Protein AF-A0A7Y3HZA1-F1 (afdb_monomer_lite)

pLDDT: mean 83.65, std 16.38, range [49.59, 98.56]

Radius of gyration: 32.65 Å; chains: 1; bounding box: 54×45×104 Å

Structure (mmCIF, N/CA/C/O backbone):
data_AF-A0A7Y3HZA1-F1
#
_entry.id   AF-A0A7Y3HZA1-F1
#
loop_
_atom_site.group_PDB
_atom_site.id
_atom_site.type_symbol
_atom_site.label_atom_id
_atom_site.label_alt_id
_atom_site.label_comp_id
_atom_site.label_asym_id
_atom_site.label_entity_id
_atom_site.label_seq_id
_atom_site.pdbx_PDB_ins_code
_atom_site.Cartn_x
_atom_site.Cartn_y
_atom_site.Cartn_z
_atom_site.occupancy
_atom_site.B_iso_or_equiv
_atom_site.auth_seq_id
_atom_site.auth_comp_id
_atom_site.auth_asym_id
_atom_site.auth_atom_id
_atom_site.pdbx_PDB_model_num
ATOM 1 N N . MET A 1 1 ? 29.774 -19.769 7.574 1.00 50.84 1 MET A N 1
ATOM 2 C CA . MET A 1 1 ? 29.436 -20.151 8.965 1.00 50.84 1 MET A CA 1
ATOM 3 C C . MET A 1 1 ? 30.464 -19.521 9.895 1.00 50.84 1 MET A C 1
ATOM 5 O O . MET A 1 1 ? 31.623 -19.570 9.529 1.00 50.84 1 MET A O 1
ATOM 9 N N . SER A 1 2 ? 30.033 -18.978 11.046 1.00 52.09 2 SER A N 1
ATOM 10 C CA . SER A 1 2 ? 30.838 -18.482 12.193 1.00 52.09 2 SER A CA 1
ATOM 11 C C . SER A 1 2 ? 31.036 -16.961 12.374 1.00 52.09 2 SER A C 1
ATOM 13 O O . SER A 1 2 ? 32.161 -16.478 12.417 1.00 52.09 2 SER A O 1
ATOM 15 N N . THR A 1 3 ? 29.961 -16.208 12.625 1.00 51.97 3 THR A N 1
ATOM 16 C CA . THR A 1 3 ? 30.047 -14.864 13.248 1.00 51.97 3 THR A CA 1
ATOM 17 C C . THR A 1 3 ? 28.820 -14.564 14.120 1.00 51.97 3 THR A C 1
ATOM 19 O O . THR A 1 3 ? 28.126 -13.574 13.939 1.00 51.97 3 THR A O 1
ATOM 22 N N . VAL A 1 4 ? 28.534 -15.424 15.105 1.00 55.59 4 VAL A N 1
ATOM 23 C CA . VAL A 1 4 ? 27.504 -15.171 16.137 1.00 55.59 4 VAL A CA 1
ATOM 24 C C . VAL A 1 4 ? 28.063 -15.587 17.499 1.00 55.59 4 VAL A C 1
ATOM 26 O O . VAL A 1 4 ? 27.754 -16.660 18.005 1.00 55.59 4 VAL A O 1
ATOM 29 N N . ARG A 1 5 ? 28.989 -14.801 18.072 1.00 54.41 5 ARG A N 1
ATOM 30 C CA . ARG A 1 5 ? 29.495 -15.072 19.438 1.00 54.41 5 ARG A CA 1
ATOM 31 C C . ARG A 1 5 ? 30.177 -13.890 20.145 1.00 54.41 5 ARG A C 1
ATOM 33 O O . ARG A 1 5 ? 31.201 -14.083 20.790 1.00 54.41 5 ARG A O 1
ATOM 40 N N . ARG A 1 6 ? 29.666 -12.655 20.022 1.00 52.88 6 ARG A N 1
ATOM 41 C CA . ARG A 1 6 ? 30.296 -11.479 20.676 1.00 52.88 6 ARG A CA 1
ATOM 42 C C . ARG A 1 6 ? 29.361 -10.428 21.298 1.00 52.88 6 ARG A C 1
ATOM 44 O O . ARG A 1 6 ? 29.816 -9.324 21.562 1.00 52.88 6 ARG A O 1
ATOM 51 N N . GLN A 1 7 ? 28.094 -10.741 21.585 1.00 49.59 7 GLN A N 1
ATOM 52 C CA . GLN A 1 7 ? 27.184 -9.764 22.221 1.00 49.59 7 GLN A CA 1
ATOM 53 C C . GLN A 1 7 ? 26.742 -10.088 23.659 1.00 49.59 7 GLN A C 1
ATOM 55 O O . GLN A 1 7 ? 26.159 -9.225 24.304 1.00 49.59 7 GLN A O 1
ATOM 60 N N . SER A 1 8 ? 27.065 -11.258 24.223 1.00 53.75 8 SER A N 1
ATOM 61 C CA . SER A 1 8 ? 26.518 -11.644 25.539 1.00 53.75 8 SER A CA 1
ATOM 62 C C . SER A 1 8 ? 27.289 -11.110 26.760 1.00 53.75 8 SER A C 1
ATOM 64 O O . SER A 1 8 ? 26.797 -11.230 27.877 1.00 53.75 8 SER A O 1
ATOM 66 N N . THR A 1 9 ? 28.471 -10.512 26.591 1.00 53.69 9 THR A N 1
ATOM 67 C CA . THR A 1 9 ? 29.317 -10.078 27.722 1.00 53.69 9 THR A CA 1
ATOM 68 C C . THR A 1 9 ? 29.150 -8.616 28.134 1.00 53.69 9 THR A C 1
ATOM 70 O O . THR A 1 9 ? 29.677 -8.237 29.169 1.00 53.69 9 THR A O 1
ATOM 73 N N . ARG A 1 10 ? 28.394 -7.789 27.397 1.00 53.00 10 ARG A N 1
ATOM 74 C CA . ARG A 1 10 ? 28.191 -6.367 27.757 1.00 53.00 10 ARG A CA 1
ATOM 75 C C . ARG A 1 10 ? 26.957 -6.078 28.616 1.00 53.00 10 ARG A C 1
ATOM 77 O O . ARG A 1 10 ? 26.795 -4.948 29.057 1.00 53.00 10 ARG A O 1
ATOM 84 N N . LEU A 1 11 ? 26.099 -7.068 28.866 1.00 52.72 11 LEU A N 1
ATOM 85 C CA . LEU A 1 11 ? 24.903 -6.883 29.699 1.00 52.72 11 LEU A CA 1
ATOM 86 C C . LEU A 1 11 ? 25.141 -7.162 31.191 1.00 52.72 11 LEU A C 1
ATOM 88 O O . LEU A 1 11 ? 24.337 -6.728 32.004 1.00 52.72 11 LEU A O 1
ATOM 92 N N . ARG A 1 12 ? 26.253 -7.809 31.569 1.00 52.12 12 ARG A N 1
ATOM 93 C CA . ARG A 1 12 ? 26.520 -8.166 32.975 1.00 52.12 12 ARG A CA 1
ATOM 94 C C . ARG A 1 12 ? 27.137 -7.048 33.818 1.00 52.12 12 ARG A C 1
ATOM 96 O O . ARG A 1 12 ? 26.941 -7.035 35.024 1.00 52.12 12 ARG A O 1
ATOM 103 N N . ASP A 1 13 ? 27.797 -6.072 33.198 1.00 53.28 13 ASP A N 1
ATOM 104 C CA . ASP A 1 13 ? 28.444 -4.975 33.938 1.00 53.28 13 ASP A CA 1
ATOM 105 C C . ASP A 1 13 ? 27.498 -3.806 34.260 1.00 53.28 13 ASP A C 1
ATOM 107 O O . ASP A 1 13 ? 27.876 -2.873 34.968 1.00 53.28 13 ASP A O 1
ATOM 111 N N . ARG A 1 14 ? 26.247 -3.841 33.777 1.00 50.66 14 ARG A N 1
ATOM 112 C CA . ARG A 1 14 ? 25.263 -2.773 34.026 1.00 50.66 14 ARG A CA 1
ATOM 113 C C . ARG A 1 14 ? 24.409 -2.991 35.277 1.00 50.66 14 ARG A C 1
ATOM 115 O O . ARG A 1 14 ? 23.821 -2.032 35.767 1.00 50.66 14 ARG A O 1
ATOM 122 N N . GLU A 1 15 ? 24.382 -4.204 35.827 1.00 51.97 15 GLU A N 1
ATOM 123 C CA . GLU A 1 15 ? 23.612 -4.513 37.042 1.00 51.97 15 GLU A CA 1
ATOM 124 C C . GLU A 1 15 ? 24.322 -4.063 38.330 1.00 51.97 15 GLU A C 1
ATOM 126 O O . GLU A 1 15 ? 23.671 -3.826 39.344 1.00 51.97 15 GLU A O 1
ATOM 131 N N . HIS A 1 16 ? 25.638 -3.825 38.294 1.00 53.66 16 HIS A N 1
ATOM 132 C CA . HIS A 1 16 ? 26.398 -3.428 39.484 1.00 53.66 16 HIS A CA 1
ATOM 133 C C . HIS A 1 16 ? 26.365 -1.923 39.822 1.00 53.66 16 HIS A C 1
ATOM 135 O O . HIS A 1 16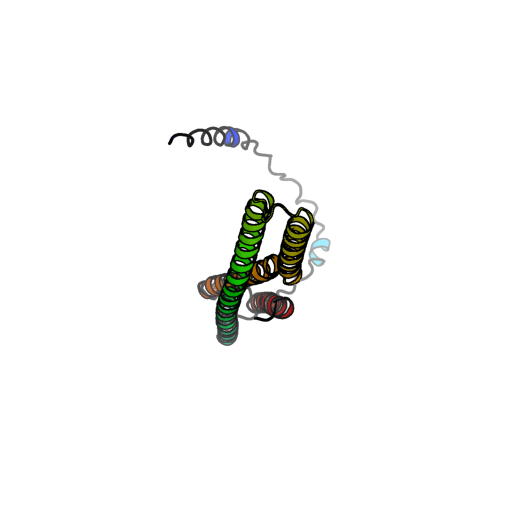 ? 26.937 -1.527 40.836 1.00 53.66 16 HIS A O 1
ATOM 141 N N . GLN A 1 17 ? 25.689 -1.077 39.031 1.00 53.38 17 GLN A N 1
ATOM 142 C CA . GLN A 1 17 ? 25.595 0.373 39.293 1.00 53.38 17 GLN A CA 1
ATOM 143 C C . GLN A 1 17 ? 24.226 0.871 39.792 1.00 53.38 17 GLN A C 1
ATOM 145 O O . GLN A 1 17 ? 24.103 2.048 40.119 1.00 53.38 17 GLN A O 1
ATOM 150 N N . LEU A 1 18 ? 23.211 0.012 39.923 1.00 54.31 18 LEU A N 1
ATOM 151 C CA . LEU A 1 18 ? 21.865 0.426 40.368 1.00 54.31 18 LEU A CA 1
ATOM 152 C C . LEU A 1 18 ? 21.615 0.261 41.880 1.00 54.31 18 LEU A C 1
ATOM 154 O O . LEU A 1 18 ? 20.512 0.494 42.357 1.00 54.31 18 LEU A O 1
ATOM 158 N N . GLY A 1 19 ? 22.650 -0.070 42.657 1.00 51.94 19 GLY A N 1
ATOM 159 C CA . GLY A 1 19 ? 22.575 -0.251 44.112 1.00 51.94 19 GLY A CA 1
ATOM 160 C C . GLY A 1 19 ? 22.736 1.017 44.962 1.00 51.94 19 GLY A C 1
ATOM 161 O O . GLY A 1 19 ? 23.057 0.900 46.142 1.00 51.94 19 GLY A O 1
ATOM 162 N N . ARG A 1 20 ? 22.559 2.231 44.418 1.00 57.81 20 ARG A N 1
ATOM 163 C CA . ARG A 1 20 ? 22.421 3.437 45.258 1.00 57.81 20 ARG A CA 1
ATOM 164 C C . ARG A 1 20 ? 20.957 3.601 45.643 1.00 57.81 20 ARG A C 1
ATOM 166 O O . ARG A 1 20 ? 20.190 4.256 44.946 1.00 57.81 20 ARG A O 1
ATOM 173 N N . VAL A 1 21 ? 20.601 3.000 46.774 1.00 60.38 21 VAL A N 1
ATOM 174 C CA . VAL A 1 21 ? 19.382 3.318 47.520 1.00 60.38 21 VAL A CA 1
ATOM 175 C C . VAL A 1 21 ? 19.460 4.799 47.890 1.00 60.38 21 VAL A C 1
ATOM 177 O O . VAL A 1 21 ? 20.210 5.186 48.785 1.00 60.38 21 VAL A O 1
ATOM 180 N N . LEU A 1 22 ? 18.748 5.644 47.143 1.00 64.06 22 LEU A N 1
ATOM 181 C CA . LEU A 1 22 ? 18.487 7.010 47.577 1.00 64.06 22 LEU A CA 1
ATOM 182 C C . LEU A 1 22 ? 17.650 6.918 48.862 1.00 64.06 22 LEU A C 1
ATOM 184 O O . LEU A 1 22 ? 16.669 6.170 48.876 1.00 64.06 22 LEU A O 1
ATOM 188 N N . PRO A 1 23 ? 18.023 7.621 49.944 1.00 62.59 23 PRO A N 1
ATOM 189 C CA . PRO A 1 23 ? 17.184 7.681 51.130 1.00 62.59 23 PRO A CA 1
ATOM 190 C C . PRO A 1 23 ? 15.821 8.243 50.725 1.00 62.59 23 PRO A C 1
ATOM 192 O O . PRO A 1 23 ? 15.741 9.260 50.033 1.00 62.59 23 PRO A O 1
ATOM 195 N N . ALA A 1 24 ? 14.755 7.548 51.125 1.00 62.31 24 ALA A N 1
ATOM 196 C CA . ALA A 1 24 ? 13.398 8.020 50.911 1.00 62.31 24 ALA A CA 1
ATOM 197 C C . ALA A 1 24 ? 13.267 9.428 51.524 1.00 62.31 24 ALA A C 1
ATOM 199 O O . ALA A 1 24 ? 13.626 9.600 52.694 1.00 62.31 24 ALA A O 1
ATOM 200 N N . PRO A 1 25 ? 12.788 10.439 50.777 1.00 55.56 25 PRO A N 1
ATOM 201 C CA . PRO A 1 25 ? 12.524 11.758 51.334 1.00 55.56 25 PRO A CA 1
ATOM 202 C C . PRO A 1 25 ? 11.339 11.646 52.304 1.00 55.56 25 PRO A C 1
ATOM 204 O O . PRO A 1 25 ? 10.183 11.763 51.916 1.00 55.56 25 PRO A O 1
ATOM 207 N N . GLN A 1 26 ? 11.624 11.374 53.577 1.00 56.53 26 GLN A N 1
ATOM 208 C CA . GLN A 1 26 ? 10.623 11.204 54.637 1.00 56.53 26 GLN A CA 1
ATOM 209 C C . GLN A 1 26 ? 10.085 12.533 55.202 1.00 56.53 26 GLN A C 1
ATOM 211 O O . GLN A 1 26 ? 9.491 12.532 56.272 1.00 56.53 26 GLN A O 1
ATOM 216 N N . SER A 1 27 ? 10.261 13.674 54.528 1.00 57.94 27 SER A N 1
ATOM 217 C CA . SER A 1 27 ? 9.982 14.982 55.149 1.00 57.94 27 SER A CA 1
ATOM 218 C C . SER A 1 27 ? 9.220 15.993 54.284 1.00 57.94 27 SER A C 1
ATOM 220 O O . SER A 1 27 ? 9.357 17.189 54.509 1.00 57.94 27 SER A O 1
ATOM 222 N N . VAL A 1 28 ? 8.432 15.563 53.290 1.00 53.66 28 VAL A N 1
ATOM 223 C CA . VAL A 1 28 ? 7.688 16.500 52.405 1.00 53.66 28 VAL A CA 1
ATOM 224 C C . VAL A 1 28 ? 6.162 16.431 52.590 1.00 53.66 28 VAL A C 1
ATOM 226 O O . VAL A 1 28 ? 5.419 17.024 51.823 1.00 53.66 28 VAL A O 1
ATOM 229 N N . ILE A 1 29 ? 5.657 15.745 53.621 1.00 54.78 29 ILE A N 1
ATOM 230 C CA . ILE A 1 29 ? 4.198 15.632 53.848 1.00 54.78 29 ILE A CA 1
ATOM 231 C C . ILE A 1 29 ? 3.672 16.650 54.885 1.00 54.78 29 ILE A C 1
ATOM 233 O O . ILE A 1 29 ? 2.472 16.866 54.978 1.00 54.78 29 ILE A O 1
ATOM 237 N N . GLU A 1 30 ? 4.530 17.356 55.625 1.00 56.09 30 GLU A N 1
ATOM 238 C CA . GLU A 1 30 ? 4.084 18.114 56.812 1.00 56.09 30 GLU A CA 1
ATOM 239 C C . GLU A 1 30 ? 3.554 19.542 56.543 1.00 56.09 30 GLU A C 1
ATOM 241 O O . GLU A 1 30 ? 3.187 20.252 57.476 1.00 56.09 30 GLU A O 1
ATOM 246 N N . HIS A 1 31 ? 3.456 19.973 55.280 1.00 57.84 31 HIS A N 1
ATOM 247 C CA . HIS A 1 31 ? 2.930 21.297 54.893 1.00 57.84 31 HIS A CA 1
ATOM 248 C C . HIS A 1 31 ? 1.932 21.221 53.726 1.00 57.84 31 HIS A C 1
ATOM 250 O O . HIS A 1 31 ? 2.036 21.956 52.747 1.00 57.84 31 HIS A O 1
ATOM 256 N N . LEU A 1 32 ? 0.955 20.318 53.817 1.00 58.59 32 LEU A N 1
ATOM 257 C CA . LEU A 1 32 ? -0.257 20.418 53.004 1.00 58.59 32 LEU A CA 1
ATOM 258 C C . LEU A 1 32 ? -1.281 21.247 53.780 1.00 58.59 32 LEU A C 1
ATOM 260 O O . LEU A 1 32 ? -1.788 20.817 54.814 1.00 58.59 32 LEU A O 1
ATOM 264 N N . ASP A 1 33 ? -1.510 22.462 53.289 1.00 67.44 33 ASP A N 1
ATOM 265 C CA . ASP A 1 33 ? -2.518 23.396 53.784 1.00 67.44 33 ASP A CA 1
ATOM 266 C C . ASP A 1 33 ? -3.897 22.700 53.755 1.00 67.44 33 ASP A C 1
ATOM 268 O O . ASP A 1 33 ? -4.288 22.203 52.694 1.00 67.44 33 ASP A O 1
ATOM 272 N N . PRO A 1 34 ? -4.630 22.586 54.878 1.00 63.25 34 PRO A N 1
ATOM 273 C CA . PRO A 1 34 ? -5.922 21.895 54.909 1.00 63.25 34 PRO A CA 1
ATOM 274 C C . PRO A 1 34 ? -6.960 22.517 53.960 1.00 63.25 34 PRO A C 1
ATOM 276 O O . PRO A 1 34 ? -7.831 21.798 53.474 1.00 63.25 34 PRO A O 1
ATOM 279 N N . ASP A 1 35 ? -6.811 23.800 53.612 1.00 62.81 35 ASP A N 1
ATOM 280 C CA . ASP A 1 35 ? -7.656 24.495 52.630 1.00 62.81 35 ASP A CA 1
ATOM 281 C C . ASP A 1 35 ? -7.294 24.157 51.165 1.00 62.81 35 ASP A C 1
ATOM 283 O O . ASP A 1 35 ? -8.089 24.385 50.253 1.00 62.81 35 ASP A O 1
ATOM 287 N N . ALA A 1 36 ? -6.126 23.553 50.905 1.00 58.78 36 ALA A N 1
ATOM 288 C CA . ALA A 1 36 ? -5.741 23.081 49.569 1.00 58.78 36 ALA A CA 1
ATOM 289 C C . ALA A 1 36 ? -6.391 21.735 49.195 1.00 58.78 36 ALA A C 1
ATOM 291 O O . ALA A 1 36 ? -6.378 21.350 48.026 1.00 58.78 36 ALA A O 1
ATOM 292 N N . LEU A 1 37 ? -6.987 21.015 50.156 1.00 55.34 37 LEU A N 1
ATOM 293 C CA . LEU A 1 37 ? -7.773 19.811 49.862 1.00 55.34 37 LEU A CA 1
ATOM 294 C C . LEU A 1 37 ? -9.156 20.137 49.283 1.00 55.34 37 LEU A C 1
ATOM 296 O O . LEU A 1 37 ? -9.705 19.319 48.549 1.00 55.34 37 LEU A O 1
ATOM 300 N N . ASP A 1 38 ? -9.699 21.323 49.562 1.00 55.41 38 ASP A N 1
ATOM 301 C CA . ASP A 1 38 ? -11.029 21.741 49.087 1.00 55.41 38 ASP A CA 1
ATOM 302 C C . ASP A 1 38 ? -11.005 22.234 47.622 1.00 55.41 38 ASP A C 1
ATOM 304 O O . ASP A 1 38 ? -12.038 22.453 46.995 1.00 55.41 38 ASP A O 1
ATOM 308 N N . THR A 1 39 ? -9.803 22.349 47.039 1.00 58.31 39 THR A N 1
ATOM 309 C CA . THR A 1 39 ? -9.568 22.565 45.599 1.00 58.31 39 THR A CA 1
ATOM 310 C C . THR A 1 39 ? -9.181 21.287 44.856 1.00 58.31 39 THR A C 1
ATOM 312 O O . THR A 1 39 ? -8.773 21.354 43.695 1.00 58.31 39 THR A O 1
ATOM 315 N N . LEU A 1 40 ? -9.351 20.107 45.471 1.00 58.56 40 LEU A N 1
ATOM 316 C CA . LEU A 1 40 ? -9.405 18.852 44.725 1.00 58.56 40 LEU A CA 1
ATOM 317 C C . LEU A 1 40 ? -10.641 18.898 43.824 1.00 58.56 40 LEU A C 1
ATOM 319 O O . LEU A 1 40 ? -11.739 18.503 44.217 1.00 58.56 40 LEU A O 1
ATOM 323 N N . GLU A 1 41 ? -10.441 19.424 42.613 1.00 60.22 41 GLU A N 1
ATOM 324 C CA . GLU A 1 41 ? -11.342 19.291 41.478 1.00 60.22 41 GLU A CA 1
ATOM 325 C C . GLU A 1 41 ? -11.892 17.870 41.508 1.00 60.22 41 GLU A C 1
ATOM 327 O O . GLU A 1 41 ? -11.155 16.888 41.381 1.00 60.22 41 GLU A O 1
ATOM 332 N N . THR A 1 42 ? -13.193 17.759 41.759 1.00 60.03 42 THR A N 1
ATOM 333 C CA . THR A 1 42 ? -13.901 16.493 41.672 1.00 60.03 42 THR A CA 1
ATOM 334 C C . THR A 1 42 ? -13.797 16.056 40.221 1.00 60.03 42 THR A C 1
ATOM 336 O O . THR A 1 42 ? -14.567 16.492 39.368 1.00 60.03 42 THR A O 1
ATOM 339 N N . VAL A 1 43 ? -12.783 15.241 39.920 1.00 61.84 43 VAL A N 1
ATOM 340 C CA . VAL A 1 43 ? -12.608 14.627 38.608 1.00 61.84 43 VAL A CA 1
ATOM 341 C C . VAL A 1 43 ? -13.878 13.833 38.369 1.00 61.84 43 VAL A C 1
ATOM 343 O O . VAL A 1 43 ? -14.101 12.795 38.994 1.00 61.84 43 VAL A O 1
ATOM 346 N N . GLN A 1 44 ? -14.760 14.371 37.528 1.00 58.12 44 GLN A N 1
ATOM 347 C CA . GLN A 1 44 ? -15.977 13.684 37.145 1.00 58.12 44 GLN A CA 1
ATOM 348 C C . GLN A 1 44 ? -15.555 12.396 36.450 1.00 58.12 44 GLN A C 1
ATOM 350 O O . GLN A 1 44 ? -15.082 12.406 35.315 1.00 58.12 44 GLN A O 1
ATOM 355 N N . VAL A 1 45 ? -15.691 11.280 37.163 1.00 61.22 45 VAL A N 1
ATOM 356 C CA . VAL A 1 45 ? -15.515 9.950 36.594 1.00 61.22 45 VAL A CA 1
ATOM 357 C C . VAL A 1 45 ? -16.691 9.748 35.647 1.00 61.22 45 VAL A C 1
ATOM 359 O O . VAL A 1 45 ? -17.785 9.372 36.066 1.00 61.22 45 VAL A O 1
ATOM 362 N N . SER A 1 46 ? -16.489 10.086 34.373 1.00 65.06 46 SER A N 1
ATOM 363 C CA . SER A 1 46 ? -17.436 9.761 33.312 1.00 65.06 46 SER A CA 1
ATOM 364 C C . SER A 1 46 ? -17.643 8.251 33.340 1.00 65.06 46 SER A C 1
ATOM 366 O O . SER A 1 46 ? -16.688 7.502 33.144 1.00 65.06 46 SER A O 1
ATOM 368 N N . GLN A 1 47 ? -18.864 7.794 33.623 1.00 72.00 47 GLN A N 1
ATOM 369 C CA . GLN A 1 47 ? -19.192 6.378 33.497 1.00 72.00 47 GLN A CA 1
ATOM 370 C C . GLN A 1 47 ? -19.075 6.001 32.020 1.00 72.00 47 GLN A C 1
ATOM 372 O O . GLN A 1 47 ? -19.896 6.405 31.200 1.00 72.00 47 GLN A O 1
ATOM 377 N N . GLU A 1 48 ? -18.013 5.283 31.677 1.00 77.38 48 GLU A N 1
ATOM 378 C CA . GLU A 1 48 ? -17.792 4.785 30.325 1.00 77.38 48 GLU A CA 1
ATOM 379 C C . GLU A 1 48 ? -18.822 3.697 30.000 1.00 77.38 48 GLU A C 1
ATOM 381 O O . GLU A 1 48 ? -19.159 2.866 30.850 1.00 77.38 48 GLU A O 1
ATOM 386 N N . ALA A 1 49 ? -19.347 3.699 28.772 1.00 83.12 49 ALA A N 1
ATOM 387 C CA . ALA A 1 49 ? -20.330 2.706 28.367 1.00 83.12 49 ALA A CA 1
ATOM 388 C C . ALA A 1 49 ? -19.704 1.294 28.346 1.00 83.12 49 ALA A C 1
ATOM 390 O O . ALA A 1 49 ? -18.614 1.117 27.786 1.00 83.12 49 ALA A O 1
ATOM 391 N N . PRO A 1 50 ? -20.387 0.272 28.900 1.00 89.25 50 PRO A N 1
ATOM 392 C CA . PRO A 1 50 ? -19.914 -1.103 28.818 1.00 89.25 50 PRO A CA 1
ATOM 393 C C . PRO A 1 50 ? -19.932 -1.606 27.368 1.00 89.25 50 PRO A C 1
ATOM 395 O O . PRO A 1 50 ? -20.696 -1.119 26.526 1.00 89.25 50 PRO A O 1
ATOM 398 N N . TRP A 1 51 ? -19.098 -2.607 27.080 1.00 93.94 51 TRP A N 1
ATOM 399 C CA . TRP A 1 51 ? -19.091 -3.294 25.788 1.00 93.94 51 TRP A CA 1
ATOM 400 C C . TRP A 1 51 ? -20.449 -3.946 25.511 1.00 93.94 51 TRP A C 1
ATOM 402 O O . TRP A 1 51 ? -20.986 -4.671 26.346 1.00 93.94 51 TRP A O 1
ATOM 412 N N . ASP A 1 52 ? -21.004 -3.678 24.329 1.00 94.44 52 ASP A N 1
ATOM 413 C CA . ASP A 1 52 ? -22.250 -4.269 23.850 1.00 94.44 52 ASP A CA 1
ATOM 414 C C . ASP A 1 52 ? -22.032 -5.007 22.525 1.00 94.44 52 ASP A C 1
ATOM 416 O O . ASP A 1 52 ? -21.057 -4.784 21.804 1.00 94.44 52 ASP A O 1
ATOM 420 N N . GLN A 1 53 ? -22.995 -5.859 22.177 1.00 95.56 53 GLN A N 1
ATOM 421 C CA . GLN A 1 53 ? -22.961 -6.633 20.938 1.00 95.56 53 GLN A CA 1
ATOM 422 C C . GLN A 1 53 ? -22.924 -5.735 19.688 1.00 95.56 53 GLN A C 1
ATOM 424 O O . GLN A 1 53 ? -22.262 -6.056 18.708 1.00 95.56 53 GLN A O 1
ATOM 429 N N . LYS A 1 54 ? -23.582 -4.569 19.726 1.00 95.56 54 LYS A N 1
ATOM 430 C CA . LYS A 1 54 ? -23.605 -3.625 18.596 1.00 95.56 54 LYS A CA 1
ATOM 431 C C . LYS A 1 54 ? -22.224 -3.045 18.285 1.00 95.56 54 LYS A C 1
ATOM 433 O O . LYS A 1 54 ? -21.892 -2.849 17.118 1.00 95.56 54 LYS A O 1
ATOM 438 N N . GLY A 1 55 ? -21.428 -2.742 19.312 1.00 94.69 55 GLY A N 1
ATOM 439 C CA . GLY A 1 55 ? -20.054 -2.277 19.149 1.00 94.69 55 GLY A CA 1
ATOM 440 C C . GLY A 1 55 ? -19.164 -3.347 18.523 1.00 94.69 55 GLY A C 1
ATOM 441 O O . GLY A 1 55 ? -18.377 -3.042 17.630 1.00 94.69 55 GLY A O 1
ATOM 442 N N . GLU A 1 56 ? -19.336 -4.602 18.934 1.00 96.38 56 GLU A N 1
ATOM 443 C CA . GLU A 1 56 ? -18.617 -5.735 18.343 1.00 96.38 56 GLU A CA 1
ATOM 444 C C . GLU A 1 56 ? -19.022 -5.982 16.885 1.00 96.38 56 GLU A C 1
ATOM 446 O O . GLU A 1 56 ? -18.155 -6.156 16.032 1.00 96.38 56 GLU A O 1
ATOM 451 N N . GLU A 1 57 ? -20.318 -5.924 16.567 1.00 97.88 57 GLU A N 1
ATOM 452 C CA . GLU A 1 57 ? -20.822 -6.044 15.193 1.00 97.88 57 GLU A CA 1
ATOM 453 C C . GLU A 1 57 ? -20.231 -4.968 14.270 1.00 97.88 57 GLU A C 1
ATOM 455 O O . GLU A 1 57 ? -19.855 -5.259 13.132 1.00 97.88 57 GLU A O 1
ATOM 460 N N . LEU A 1 58 ? -20.089 -3.734 14.762 1.00 97.25 58 LEU A N 1
ATOM 461 C CA . LEU A 1 58 ? -19.463 -2.650 14.006 1.00 97.25 58 LEU A CA 1
ATOM 462 C C . LEU A 1 58 ? -17.969 -2.909 13.756 1.00 97.25 58 LEU A C 1
ATOM 464 O O . LEU A 1 58 ? -17.489 -2.689 12.644 1.00 97.25 58 LEU A O 1
ATOM 468 N N . LEU A 1 59 ? -17.240 -3.403 14.761 1.00 97.56 59 LEU A N 1
ATOM 469 C CA . LEU A 1 59 ? -15.834 -3.786 14.603 1.00 97.56 59 LEU A CA 1
ATOM 470 C C . LEU A 1 59 ? -15.671 -4.935 13.605 1.00 97.56 59 LEU A C 1
ATOM 472 O O . LEU A 1 59 ? -14.764 -4.893 12.779 1.00 97.56 59 LEU A O 1
ATOM 476 N N . LEU A 1 60 ? -16.559 -5.930 13.638 1.00 98.31 60 LEU A N 1
ATOM 477 C CA . LEU A 1 60 ? -16.565 -7.035 12.677 1.00 98.31 60 LEU A CA 1
ATOM 478 C C . LEU A 1 60 ? -16.842 -6.554 11.246 1.00 98.31 60 LEU A C 1
ATOM 480 O O . LEU A 1 60 ? -16.219 -7.045 10.306 1.00 98.31 60 LEU A O 1
ATOM 484 N N . LEU A 1 61 ? -17.725 -5.567 11.069 1.00 98.31 61 LEU A N 1
ATOM 485 C CA . LEU A 1 61 ? -17.964 -4.939 9.769 1.00 98.31 61 LEU A CA 1
ATOM 486 C C . LEU A 1 61 ? -16.699 -4.242 9.242 1.00 98.31 61 LEU A C 1
ATOM 488 O O . LEU A 1 61 ? -16.316 -4.434 8.088 1.00 98.31 61 LEU A O 1
ATOM 492 N N . TRP A 1 62 ? -16.035 -3.440 10.080 1.00 98.25 62 TRP A N 1
ATOM 493 C CA . TRP A 1 62 ? -14.782 -2.782 9.698 1.00 98.25 62 TRP A CA 1
ATOM 494 C C . TRP A 1 62 ? -13.657 -3.778 9.450 1.00 98.25 62 TRP A C 1
ATOM 496 O O . TRP A 1 62 ? -12.837 -3.549 8.564 1.00 98.25 62 TRP A O 1
ATOM 506 N N . LEU A 1 63 ? -13.636 -4.884 10.192 1.00 98.38 63 LEU A N 1
ATOM 507 C CA . LEU A 1 63 ? -12.690 -5.968 9.993 1.00 98.38 63 LEU A CA 1
ATOM 508 C C . LEU A 1 63 ? -12.838 -6.592 8.601 1.00 98.38 63 LEU A C 1
ATOM 510 O O . LEU A 1 63 ? -11.844 -6.703 7.882 1.00 98.38 63 LEU A O 1
ATOM 514 N N . ASP A 1 64 ? -14.058 -6.966 8.210 1.00 98.56 64 ASP A N 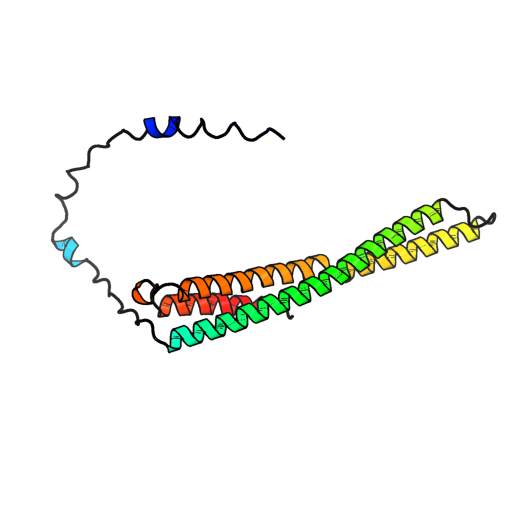1
ATOM 515 C CA . ASP A 1 64 ? -14.320 -7.553 6.891 1.00 98.56 64 ASP A CA 1
ATOM 516 C C . ASP A 1 64 ? -13.948 -6.580 5.760 1.00 98.56 64 ASP A C 1
ATOM 518 O O . ASP A 1 64 ? -13.234 -6.953 4.823 1.00 98.56 64 ASP A O 1
ATOM 522 N N . ASP A 1 65 ? -14.330 -5.301 5.878 1.00 98.19 65 ASP A N 1
ATOM 523 C CA . ASP A 1 65 ? -13.995 -4.302 4.856 1.00 98.19 65 ASP A CA 1
ATOM 524 C C . ASP A 1 65 ? -12.481 -4.029 4.798 1.00 98.19 65 ASP A C 1
ATOM 526 O O . ASP A 1 65 ? -11.911 -3.924 3.709 1.00 98.19 65 ASP A O 1
ATOM 530 N N . ALA A 1 66 ? -11.789 -3.995 5.941 1.00 98.19 66 ALA A N 1
ATOM 531 C CA . ALA A 1 66 ? -10.335 -3.848 5.992 1.00 98.19 66 ALA A CA 1
ATOM 532 C C . ALA A 1 66 ? -9.617 -5.033 5.326 1.00 98.19 66 ALA A C 1
ATOM 534 O O . ALA A 1 66 ? -8.707 -4.834 4.515 1.00 98.19 66 ALA A O 1
ATOM 535 N N . GLU A 1 67 ? -10.041 -6.269 5.597 1.00 98.44 67 GLU A N 1
ATOM 536 C CA . GLU A 1 67 ? -9.482 -7.453 4.941 1.00 98.44 67 GLU A CA 1
ATOM 537 C C . GLU A 1 67 ? -9.730 -7.450 3.433 1.00 98.44 67 GLU A C 1
ATOM 539 O O . GLU A 1 67 ? -8.834 -7.783 2.644 1.00 98.44 67 GLU A O 1
ATOM 544 N N . LYS A 1 68 ? -10.943 -7.079 3.017 1.00 98.38 68 LYS A N 1
ATOM 545 C CA . LYS A 1 68 ? -11.310 -6.977 1.608 1.00 98.38 68 LYS A CA 1
ATOM 546 C C . LYS A 1 68 ? -10.444 -5.943 0.897 1.00 98.38 68 LYS A C 1
ATOM 548 O O . LYS A 1 68 ? -9.807 -6.277 -0.104 1.00 98.38 68 LYS A O 1
ATOM 553 N N . ARG A 1 69 ? -10.339 -4.731 1.442 1.00 97.75 69 ARG A N 1
ATOM 554 C CA . ARG A 1 69 ? -9.506 -3.657 0.882 1.00 97.75 69 ARG A CA 1
ATOM 555 C C . ARG A 1 69 ? -8.039 -4.048 0.831 1.00 97.75 69 ARG A C 1
ATOM 557 O O . ARG A 1 69 ? -7.397 -3.840 -0.196 1.00 97.75 69 ARG A O 1
ATOM 564 N N . SER A 1 70 ? -7.510 -4.680 1.878 1.00 98.12 70 SER A N 1
ATOM 565 C CA . SER A 1 70 ? -6.133 -5.185 1.879 1.00 98.12 70 SER A CA 1
ATOM 566 C C . SER A 1 70 ? -5.875 -6.115 0.681 1.00 98.12 70 SER A C 1
ATOM 568 O O . SER A 1 70 ? -4.937 -5.897 -0.091 1.00 98.12 70 SER A O 1
ATOM 570 N N . LYS A 1 71 ? -6.770 -7.082 0.432 1.00 98.25 71 LYS A N 1
ATOM 571 C CA . LYS A 1 71 ? -6.681 -8.003 -0.718 1.00 98.25 71 LYS A CA 1
ATOM 572 C C . LYS A 1 71 ? -6.800 -7.283 -2.063 1.00 98.25 71 LYS A C 1
ATOM 574 O O . LYS A 1 71 ? -6.073 -7.615 -3.004 1.00 98.25 71 LYS A O 1
ATOM 579 N N . GLU A 1 72 ? -7.702 -6.313 -2.179 1.00 98.06 72 GLU A N 1
ATOM 580 C CA . GLU A 1 72 ? -7.880 -5.521 -3.399 1.00 98.06 72 GLU A CA 1
ATOM 581 C C . GLU A 1 72 ? -6.611 -4.711 -3.719 1.00 98.06 72 GLU A C 1
ATOM 583 O O . GLU A 1 72 ? -6.096 -4.783 -4.843 1.00 98.06 72 GLU A O 1
ATOM 588 N N . HIS A 1 73 ? -6.044 -4.024 -2.722 1.00 98.00 73 HIS A N 1
ATOM 589 C CA . HIS A 1 73 ? -4.778 -3.300 -2.847 1.00 98.00 73 HIS A CA 1
ATOM 590 C C . HIS A 1 73 ? -3.624 -4.227 -3.221 1.00 98.00 73 HIS A C 1
ATOM 592 O O . HIS A 1 73 ? -2.860 -3.899 -4.131 1.00 98.00 73 HIS A O 1
ATOM 598 N N . SER A 1 74 ? -3.547 -5.410 -2.611 1.00 97.94 74 SER A N 1
ATOM 599 C CA . SER A 1 74 ? -2.560 -6.433 -2.961 1.00 97.94 74 SER A CA 1
ATOM 600 C C . SER A 1 74 ? -2.655 -6.809 -4.439 1.00 97.94 74 SER A C 1
ATOM 602 O O . SER A 1 74 ? -1.685 -6.713 -5.201 1.00 97.94 74 SER A O 1
ATOM 604 N N . LYS A 1 75 ? -3.865 -7.146 -4.906 1.00 98.06 75 LYS A N 1
ATOM 605 C CA . LYS A 1 75 ? -4.126 -7.518 -6.303 1.00 98.06 75 LYS A CA 1
ATOM 606 C C . LYS A 1 75 ? -3.720 -6.403 -7.267 1.00 98.06 75 LYS A C 1
ATOM 608 O O . LYS A 1 75 ? -3.041 -6.676 -8.263 1.00 98.06 75 LYS A O 1
ATOM 613 N N . LYS A 1 76 ? -4.100 -5.155 -6.985 1.00 97.19 76 LYS A N 1
ATOM 614 C CA . LYS A 1 76 ? -3.753 -3.996 -7.821 1.00 97.19 76 LYS A CA 1
ATOM 615 C C . LYS A 1 76 ? -2.249 -3.707 -7.796 1.00 97.19 76 LYS A C 1
ATOM 617 O O . LYS A 1 76 ? -1.651 -3.504 -8.857 1.00 97.19 76 LYS A O 1
ATOM 622 N N . GLY A 1 77 ? -1.615 -3.805 -6.628 1.00 96.94 77 GLY A N 1
ATOM 623 C CA . GLY A 1 77 ? -0.168 -3.706 -6.444 1.00 96.94 77 GLY A CA 1
ATOM 624 C C . GLY A 1 77 ? 0.591 -4.712 -7.311 1.00 96.94 77 GLY A C 1
ATOM 625 O O . GLY A 1 77 ? 1.489 -4.331 -8.065 1.00 96.94 77 GLY A O 1
ATOM 626 N N . TYR A 1 78 ? 0.181 -5.984 -7.321 1.00 97.56 78 TYR A N 1
ATOM 627 C CA . TYR A 1 78 ? 0.788 -7.004 -8.184 1.00 97.56 78 TYR A CA 1
ATOM 628 C C . TYR A 1 78 ? 0.581 -6.741 -9.680 1.00 97.56 78 TYR A C 1
ATOM 630 O O . TYR A 1 78 ? 1.515 -6.934 -10.467 1.00 97.56 78 TYR A O 1
ATOM 638 N N . GLN A 1 79 ? -0.599 -6.270 -10.095 1.00 96.75 79 GLN A N 1
ATOM 639 C CA . GLN A 1 79 ? -0.853 -5.906 -11.494 1.00 96.75 79 GLN A CA 1
ATOM 640 C C . GLN A 1 79 ? 0.078 -4.781 -11.963 1.00 96.75 79 GLN A C 1
ATOM 642 O O . GLN A 1 79 ? 0.703 -4.888 -13.022 1.00 96.75 79 GLN A O 1
ATOM 647 N N . LEU A 1 80 ? 0.215 -3.721 -11.165 1.00 95.69 80 LEU A N 1
ATOM 648 C CA . LEU A 1 80 ? 1.091 -2.592 -11.474 1.00 95.69 80 LEU A CA 1
ATOM 649 C C . LEU A 1 80 ? 2.569 -2.995 -11.424 1.00 95.69 80 LEU A C 1
ATOM 651 O O . LEU A 1 80 ? 3.327 -2.642 -12.327 1.00 95.69 80 LEU A O 1
ATOM 655 N N . LYS A 1 81 ? 2.972 -3.819 -10.450 1.00 95.94 81 LYS A N 1
ATOM 656 C CA . LYS A 1 81 ? 4.328 -4.384 -10.355 1.00 95.94 81 LYS A CA 1
ATOM 657 C C . LYS A 1 81 ? 4.689 -5.203 -11.593 1.00 95.94 81 LYS A C 1
ATOM 659 O O . LYS A 1 81 ? 5.815 -5.114 -12.082 1.00 95.94 81 LYS A O 1
ATOM 664 N N . ARG A 1 82 ? 3.745 -5.983 -12.134 1.00 96.06 82 ARG A N 1
ATOM 665 C CA . ARG A 1 82 ? 3.944 -6.742 -13.379 1.00 96.06 82 ARG A CA 1
ATOM 666 C C . ARG A 1 82 ? 4.164 -5.812 -14.573 1.00 96.06 82 ARG A C 1
ATOM 668 O O . ARG A 1 82 ? 5.097 -6.043 -15.336 1.00 96.06 82 ARG A O 1
ATOM 675 N N . ARG A 1 83 ? 3.358 -4.753 -14.710 1.00 94.06 83 ARG A N 1
ATOM 676 C CA . ARG A 1 83 ? 3.517 -3.741 -15.774 1.00 94.06 83 ARG A CA 1
ATOM 677 C C . ARG A 1 83 ? 4.847 -2.997 -15.660 1.00 94.06 83 ARG A C 1
ATOM 679 O O . ARG A 1 83 ? 5.544 -2.848 -16.657 1.00 94.06 83 ARG A O 1
ATOM 686 N N . TYR A 1 84 ? 5.227 -2.612 -14.443 1.00 93.44 84 TYR A N 1
ATOM 687 C CA . TYR A 1 84 ? 6.517 -1.985 -14.157 1.00 93.44 84 TYR A CA 1
ATOM 688 C C . TYR A 1 84 ? 7.687 -2.878 -14.582 1.00 93.44 84 TYR A C 1
ATOM 690 O O . TYR A 1 84 ? 8.561 -2.436 -15.321 1.00 93.44 84 TYR A O 1
ATOM 698 N N . ARG A 1 85 ? 7.675 -4.159 -14.185 1.00 92.81 85 ARG A N 1
ATOM 699 C CA . ARG A 1 85 ? 8.707 -5.126 -14.595 1.00 92.81 85 ARG A CA 1
ATOM 700 C C . ARG A 1 85 ? 8.763 -5.303 -16.106 1.00 92.81 85 ARG A C 1
ATOM 702 O O . ARG A 1 85 ? 9.854 -5.326 -16.657 1.00 92.81 85 ARG A O 1
ATOM 709 N N . PHE A 1 86 ? 7.614 -5.415 -16.768 1.00 92.62 86 PHE A N 1
ATOM 710 C CA . PHE A 1 86 ? 7.558 -5.583 -18.219 1.00 92.62 86 PHE A CA 1
ATOM 711 C C . PHE A 1 86 ? 8.194 -4.396 -18.956 1.00 92.62 86 PHE A C 1
ATOM 713 O O . PHE A 1 86 ? 9.050 -4.597 -19.815 1.00 92.62 86 PHE A O 1
ATOM 720 N N . LEU A 1 87 ? 7.844 -3.164 -18.577 1.00 90.06 87 LEU A N 1
ATOM 721 C CA . LEU A 1 87 ? 8.435 -1.962 -19.171 1.00 90.06 87 LEU A CA 1
ATOM 722 C C . LEU A 1 87 ? 9.919 -1.808 -18.829 1.00 90.06 87 LEU A C 1
ATOM 724 O O . LEU A 1 87 ? 10.705 -1.465 -19.706 1.00 90.06 87 LEU A O 1
ATOM 728 N N . GLY A 1 88 ? 10.318 -2.116 -17.592 1.00 88.00 88 GLY A N 1
ATOM 729 C CA . GLY A 1 88 ? 11.724 -2.101 -17.188 1.00 88.00 88 GLY A CA 1
ATOM 730 C C . GLY A 1 88 ? 12.571 -3.089 -17.994 1.00 88.00 88 GLY A C 1
ATOM 731 O O . GLY A 1 88 ? 13.605 -2.711 -18.534 1.00 88.00 88 GLY A O 1
ATOM 732 N N . ILE A 1 89 ? 12.100 -4.331 -18.149 1.00 89.25 89 ILE A N 1
ATOM 733 C CA . ILE A 1 89 ? 12.769 -5.348 -18.974 1.00 89.25 89 ILE A CA 1
ATOM 734 C C . ILE A 1 89 ? 12.828 -4.900 -20.437 1.00 89.25 89 ILE A C 1
ATOM 736 O O . ILE A 1 89 ? 13.878 -5.014 -21.061 1.00 89.25 89 ILE A O 1
ATOM 740 N N . THR A 1 90 ? 11.735 -4.350 -20.973 1.00 88.62 90 THR A N 1
ATOM 741 C CA . THR A 1 90 ? 11.693 -3.854 -22.358 1.00 88.62 90 THR A CA 1
ATOM 742 C C . THR A 1 90 ? 12.720 -2.744 -22.581 1.00 88.62 90 THR A C 1
ATOM 744 O O . THR A 1 90 ? 13.447 -2.793 -23.563 1.00 88.62 90 THR A O 1
ATOM 747 N N . SER A 1 91 ? 12.840 -1.802 -21.643 1.00 84.88 91 SER A N 1
ATOM 748 C CA . SER A 1 91 ? 13.828 -0.714 -21.695 1.00 84.88 91 SER A CA 1
ATOM 749 C C . SER A 1 91 ? 15.277 -1.225 -21.656 1.00 84.88 91 SER A C 1
ATOM 751 O O . SER A 1 91 ? 16.135 -0.772 -22.413 1.00 84.88 91 SER A O 1
ATOM 753 N N . ILE A 1 92 ? 15.561 -2.231 -20.821 1.00 88.19 92 ILE A N 1
ATOM 754 C CA . ILE A 1 92 ? 16.888 -2.867 -20.776 1.00 88.19 92 ILE A CA 1
ATOM 755 C C . ILE A 1 92 ? 17.189 -3.577 -22.103 1.00 88.19 92 ILE A C 1
ATOM 757 O O . ILE A 1 92 ? 18.295 -3.461 -22.630 1.00 88.19 92 ILE A O 1
ATOM 761 N N . LEU A 1 93 ? 16.207 -4.288 -22.663 1.00 89.31 93 LEU A N 1
ATOM 762 C CA . LEU A 1 93 ? 16.357 -4.975 -23.944 1.00 89.31 93 LEU A CA 1
ATOM 763 C C . LEU A 1 93 ? 16.577 -3.991 -25.098 1.00 89.31 93 LEU A C 1
ATOM 765 O O . LEU A 1 93 ? 17.444 -4.243 -25.931 1.00 89.31 93 LEU A O 1
ATOM 769 N N . THR A 1 94 ? 15.860 -2.863 -25.146 1.00 86.75 94 THR A N 1
ATOM 770 C CA . THR A 1 94 ? 16.075 -1.848 -26.191 1.00 86.75 94 THR A CA 1
ATOM 771 C C . THR A 1 94 ? 17.463 -1.231 -26.102 1.00 86.75 94 THR A C 1
ATOM 773 O O . THR A 1 94 ? 18.110 -1.070 -27.135 1.00 86.75 94 THR A O 1
ATOM 776 N N . ALA A 1 95 ? 17.961 -0.960 -24.893 1.00 85.88 95 ALA A N 1
ATOM 777 C CA . ALA A 1 95 ? 19.325 -0.474 -24.692 1.00 85.88 95 ALA A CA 1
ATOM 778 C C . ALA A 1 95 ? 20.381 -1.503 -25.136 1.00 85.88 95 ALA A C 1
ATOM 780 O O . ALA A 1 95 ? 21.350 -1.143 -25.804 1.00 85.88 95 ALA A O 1
ATOM 781 N N . ALA A 1 96 ? 20.177 -2.787 -24.823 1.00 88.62 96 ALA A N 1
ATOM 782 C CA . ALA A 1 96 ? 21.069 -3.858 -25.263 1.00 88.62 96 ALA A CA 1
ATOM 783 C C . ALA A 1 96 ? 21.083 -3.999 -26.793 1.00 88.62 96 ALA A C 1
ATOM 785 O O . ALA A 1 96 ? 22.154 -4.067 -27.391 1.00 88.62 96 ALA A O 1
ATOM 786 N N . ILE A 1 97 ? 19.912 -3.983 -27.441 1.00 87.06 97 ILE A N 1
ATOM 787 C CA . ILE A 1 97 ? 19.808 -4.018 -28.908 1.00 87.06 97 ILE A CA 1
ATOM 788 C C . ILE A 1 97 ? 20.539 -2.821 -29.513 1.00 87.06 97 ILE A C 1
ATOM 790 O O . ILE A 1 97 ? 21.328 -3.003 -30.432 1.00 87.06 97 ILE A O 1
ATOM 794 N N . LEU A 1 98 ? 20.337 -1.618 -28.973 1.00 84.19 98 LEU A N 1
ATOM 795 C CA . LEU A 1 98 ? 21.034 -0.412 -29.418 1.00 84.19 98 LEU A CA 1
ATOM 796 C C . LEU A 1 98 ? 22.553 -0.536 -29.337 1.00 84.19 98 LEU A C 1
ATOM 798 O O . LEU A 1 98 ? 23.245 -0.119 -30.261 1.00 84.19 98 LEU A O 1
ATOM 802 N N . PHE A 1 99 ? 23.068 -1.123 -28.257 1.00 85.06 99 PHE A N 1
ATOM 803 C CA . PHE A 1 99 ? 24.497 -1.373 -28.107 1.00 85.06 99 PHE A CA 1
ATOM 804 C C . PHE A 1 99 ? 25.022 -2.278 -29.234 1.00 85.06 99 PHE A C 1
ATOM 806 O O . PHE A 1 99 ? 25.993 -1.923 -29.901 1.00 85.06 99 PHE A O 1
ATOM 813 N N . PHE A 1 100 ? 24.338 -3.387 -29.529 1.00 85.06 100 PHE A N 1
ATOM 814 C CA . PHE A 1 100 ? 24.726 -4.278 -30.630 1.00 85.06 100 PHE A CA 1
ATOM 815 C C . PHE A 1 100 ? 24.579 -3.626 -32.007 1.00 85.06 100 PHE A C 1
ATOM 817 O O . PHE A 1 100 ? 25.481 -3.733 -32.830 1.00 85.06 100 PHE A O 1
ATOM 824 N N . VAL A 1 101 ? 23.483 -2.904 -32.242 1.00 80.62 101 VAL A N 1
ATOM 825 C CA . VAL A 1 101 ? 23.250 -2.121 -33.464 1.00 80.62 101 VAL A CA 1
ATOM 826 C C . VAL A 1 101 ? 24.376 -1.107 -33.657 1.00 80.62 101 VAL A C 1
ATOM 828 O O . VAL A 1 101 ? 24.905 -0.987 -34.750 1.00 80.62 101 VAL A O 1
ATOM 831 N N . SER A 1 102 ? 24.810 -0.413 -32.604 1.00 76.56 102 SER A N 1
ATOM 832 C CA . SER A 1 102 ? 25.895 0.568 -32.711 1.00 76.56 102 SER A CA 1
ATOM 833 C C . SER A 1 102 ? 27.253 -0.050 -33.062 1.00 76.56 102 SER A C 1
ATOM 835 O O . SER A 1 102 ? 28.086 0.627 -33.664 1.00 76.56 102 SER A O 1
ATOM 837 N N . ALA A 1 103 ? 27.459 -1.326 -32.716 1.00 79.31 103 ALA A N 1
ATOM 838 C CA . ALA A 1 103 ? 28.680 -2.075 -33.000 1.00 79.31 103 ALA A CA 1
ATOM 839 C C . ALA A 1 103 ? 28.705 -2.687 -34.413 1.00 79.31 103 ALA A C 1
ATOM 841 O O . ALA A 1 103 ? 29.777 -3.028 -34.910 1.00 79.31 103 ALA A O 1
ATOM 842 N N . ILE A 1 104 ? 27.548 -2.830 -35.0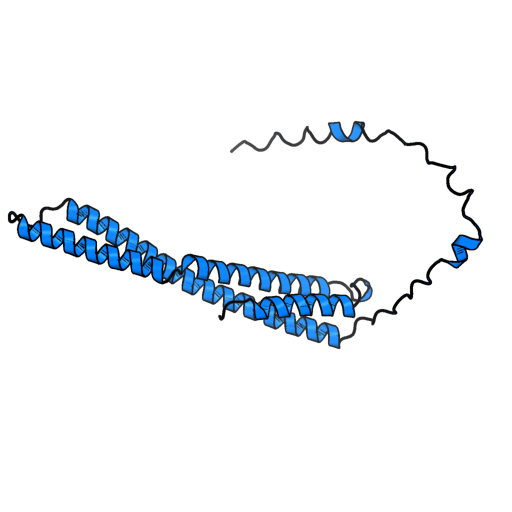63 1.00 79.44 104 ILE A N 1
ATOM 843 C CA . ILE A 1 104 ? 27.420 -3.394 -36.409 1.00 79.44 104 ILE A CA 1
ATOM 844 C C . ILE A 1 104 ? 27.367 -2.240 -37.417 1.00 79.44 104 ILE A C 1
ATOM 846 O O . ILE A 1 104 ? 26.594 -1.305 -37.247 1.00 79.44 104 ILE A O 1
ATOM 850 N N . HIS A 1 105 ? 28.185 -2.293 -38.470 1.00 73.75 105 HIS A N 1
ATOM 851 C CA . HIS A 1 105 ? 28.013 -1.413 -39.632 1.00 73.75 105 HIS A CA 1
ATOM 852 C C . HIS A 1 105 ? 26.961 -2.029 -40.553 1.00 73.75 105 HIS A C 1
ATOM 854 O O . HIS A 1 105 ? 27.140 -3.146 -41.040 1.00 73.75 105 HIS A O 1
ATOM 860 N N . PHE A 1 106 ? 25.843 -1.332 -40.759 1.00 68.81 106 PHE A N 1
ATOM 861 C CA . PHE A 1 106 ? 24.719 -1.865 -41.538 1.00 68.81 106 PHE A CA 1
ATOM 862 C C . PHE A 1 106 ? 24.924 -1.761 -43.049 1.00 68.81 106 PHE A C 1
ATOM 864 O O . PHE A 1 106 ? 24.277 -2.492 -43.799 1.00 68.81 106 PHE A O 1
ATOM 871 N N . SER A 1 107 ? 25.805 -0.871 -43.509 1.00 67.31 107 SER A N 1
ATOM 872 C CA . SER A 1 107 ? 26.212 -0.799 -44.911 1.00 67.31 107 SER A CA 1
ATOM 873 C C . SER A 1 107 ? 27.527 -0.046 -45.080 1.00 67.31 107 SER A C 1
ATOM 875 O O . SER A 1 107 ? 27.880 0.752 -44.217 1.00 67.31 107 SER A O 1
ATOM 877 N N . ASP A 1 108 ? 28.182 -0.228 -46.228 1.00 75.06 108 ASP A N 1
ATOM 878 C CA . ASP A 1 108 ? 29.340 0.584 -46.640 1.00 75.06 108 ASP A CA 1
ATOM 879 C C . ASP A 1 108 ? 28.970 2.060 -46.896 1.00 75.06 108 ASP A C 1
ATOM 881 O O . ASP A 1 108 ? 29.841 2.922 -46.984 1.00 75.06 108 ASP A O 1
ATOM 885 N N . ASP A 1 109 ? 27.670 2.358 -47.010 1.00 81.38 109 ASP A N 1
ATOM 886 C CA . ASP A 1 109 ? 27.133 3.710 -47.124 1.00 81.38 109 ASP A CA 1
ATOM 887 C C . ASP A 1 109 ? 26.905 4.315 -45.727 1.00 81.38 109 ASP A C 1
ATOM 889 O O . ASP A 1 109 ? 25.941 3.989 -45.020 1.00 81.38 109 ASP A O 1
ATOM 893 N N . GLU A 1 110 ? 27.808 5.216 -45.340 1.00 82.12 110 GLU A N 1
ATOM 894 C CA . GLU A 1 110 ? 27.805 5.948 -44.067 1.00 82.12 110 GLU A CA 1
ATOM 895 C C . GLU A 1 110 ? 26.458 6.645 -43.795 1.00 82.12 110 GLU A C 1
ATOM 897 O O . GLU A 1 110 ? 25.999 6.708 -42.652 1.00 82.12 110 GLU A O 1
ATOM 902 N N . TYR A 1 111 ? 25.761 7.094 -44.845 1.00 84.19 111 TYR A N 1
ATOM 903 C CA . TYR A 1 111 ? 24.469 7.766 -44.718 1.00 84.19 111 TYR A CA 1
ATOM 904 C C . TYR A 1 111 ? 23.361 6.830 -44.211 1.00 84.19 111 TYR A C 1
ATOM 906 O O . TYR A 1 111 ? 22.538 7.215 -43.375 1.00 84.19 111 TYR A O 1
ATOM 914 N N . ARG A 1 112 ? 23.328 5.578 -44.686 1.00 81.38 112 ARG A N 1
ATOM 915 C CA . ARG A 1 112 ? 22.306 4.597 -44.277 1.00 81.38 112 ARG A CA 1
ATOM 916 C C . ARG A 1 112 ? 22.557 4.089 -42.861 1.00 81.38 112 ARG A C 1
ATOM 918 O O . ARG A 1 112 ? 21.597 3.863 -42.121 1.00 81.38 112 ARG A O 1
ATOM 925 N N . ASP A 1 113 ? 23.825 3.958 -42.481 1.00 82.62 113 ASP A N 1
ATOM 926 C CA . ASP A 1 113 ? 24.232 3.575 -41.128 1.00 82.62 113 ASP A CA 1
ATOM 927 C C . ASP A 1 113 ? 23.849 4.652 -40.091 1.00 82.62 113 ASP A C 1
ATOM 929 O O . ASP A 1 113 ? 23.267 4.337 -39.047 1.00 82.62 113 ASP A O 1
ATOM 933 N N . ASP A 1 114 ? 24.051 5.936 -40.413 1.00 85.69 114 ASP A N 1
ATOM 934 C CA . ASP A 1 114 ? 23.645 7.063 -39.558 1.00 85.69 114 ASP A CA 1
ATOM 935 C C . ASP A 1 114 ? 22.114 7.148 -39.391 1.00 85.69 114 ASP A C 1
ATOM 937 O O . ASP A 1 114 ? 21.606 7.276 -38.271 1.00 85.69 114 ASP A O 1
ATOM 941 N N . ILE A 1 115 ? 21.339 6.983 -40.473 1.00 87.88 115 ILE A N 1
ATOM 942 C CA . ILE A 1 115 ? 19.865 6.954 -40.393 1.00 87.88 115 ILE A CA 1
ATOM 943 C C . ILE A 1 115 ? 19.376 5.822 -39.483 1.00 87.88 115 ILE A C 1
ATOM 945 O O . ILE A 1 115 ? 18.465 6.032 -38.671 1.00 87.88 115 ILE A O 1
ATOM 949 N N . ALA A 1 116 ? 19.963 4.628 -39.597 1.00 84.06 116 ALA A N 1
ATOM 950 C CA . ALA A 1 116 ? 19.591 3.489 -38.766 1.00 84.06 116 ALA A CA 1
ATOM 951 C C . ALA A 1 116 ? 19.858 3.788 -37.282 1.00 84.06 116 ALA A C 1
ATOM 953 O O . ALA A 1 116 ? 18.946 3.688 -36.454 1.00 84.06 116 ALA A O 1
ATOM 954 N N . LYS A 1 117 ? 21.067 4.255 -36.944 1.00 84.19 117 LYS A N 1
ATOM 955 C CA . LYS A 1 117 ? 21.460 4.615 -35.570 1.00 84.19 117 LYS A CA 1
ATOM 956 C C . LYS A 1 117 ? 20.561 5.695 -34.964 1.00 84.19 117 LYS A C 1
ATOM 958 O O . LYS A 1 117 ? 20.110 5.550 -33.821 1.00 84.19 117 LYS A O 1
ATOM 963 N N . ARG A 1 118 ? 20.229 6.746 -35.722 1.00 88.62 118 ARG A N 1
ATOM 964 C CA . ARG A 1 118 ? 19.306 7.810 -35.276 1.00 88.62 118 ARG A CA 1
ATOM 965 C C . ARG A 1 118 ? 17.897 7.279 -35.024 1.00 88.62 118 ARG A C 1
ATOM 967 O O . ARG A 1 118 ? 17.287 7.628 -34.014 1.00 88.62 118 ARG A O 1
ATOM 974 N N . THR A 1 119 ? 17.406 6.396 -35.892 1.00 88.69 119 THR A N 1
ATOM 975 C CA . THR A 1 119 ? 16.072 5.791 -35.763 1.00 88.69 119 THR A CA 1
ATOM 976 C C . THR A 1 119 ? 15.975 4.925 -34.507 1.00 88.69 119 THR A C 1
ATOM 978 O O . THR A 1 119 ? 15.045 5.087 -33.716 1.00 88.69 119 THR A O 1
ATOM 981 N N . PHE A 1 120 ? 16.957 4.054 -34.259 1.00 85.75 120 PHE A N 1
ATOM 982 C CA . PHE A 1 120 ? 16.981 3.243 -33.038 1.00 85.75 120 PHE A CA 1
ATOM 983 C C . PHE A 1 120 ? 17.113 4.101 -31.774 1.00 85.75 120 PHE A C 1
ATOM 985 O O . PHE A 1 120 ? 16.452 3.826 -30.770 1.00 85.75 120 PHE A O 1
ATOM 992 N N . THR A 1 121 ? 17.913 5.171 -31.825 1.00 87.12 121 THR A N 1
ATOM 993 C CA . THR A 1 121 ? 18.054 6.116 -30.706 1.00 87.12 121 THR A CA 1
ATOM 994 C C . THR A 1 121 ? 16.721 6.795 -30.391 1.00 87.12 121 THR A C 1
ATOM 996 O O . THR A 1 121 ? 16.331 6.879 -29.226 1.00 87.12 121 THR A O 1
ATOM 999 N N . PHE A 1 122 ? 15.981 7.215 -31.420 1.00 90.62 122 PHE A N 1
ATOM 1000 C CA . PHE A 1 122 ? 14.652 7.804 -31.268 1.00 90.62 122 PHE A CA 1
ATOM 1001 C C . PHE A 1 122 ? 13.642 6.820 -30.657 1.00 90.62 122 PHE A C 1
ATOM 1003 O O . PHE A 1 122 ? 12.941 7.174 -29.710 1.00 90.62 122 PHE A O 1
ATOM 1010 N N . ILE A 1 123 ? 13.612 5.565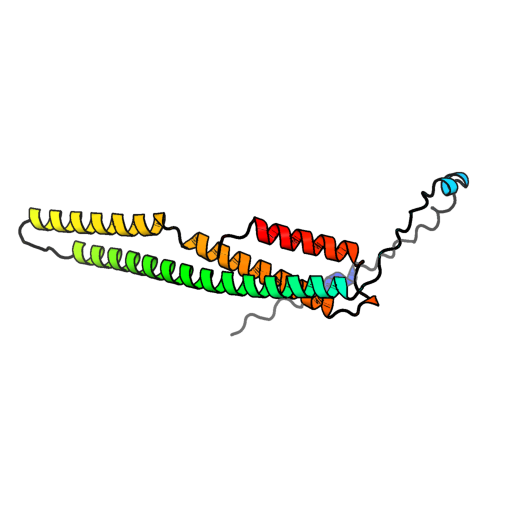 -31.123 1.00 89.06 123 ILE A N 1
ATOM 1011 C CA . ILE A 1 123 ? 12.742 4.517 -30.556 1.00 89.06 123 ILE A CA 1
ATOM 1012 C C . ILE A 1 123 ? 13.054 4.295 -29.074 1.00 89.06 123 ILE A C 1
ATOM 1014 O O . ILE A 1 123 ? 12.142 4.240 -28.249 1.00 89.06 123 ILE A O 1
ATOM 1018 N N . ASN A 1 124 ? 14.332 4.207 -28.707 1.00 87.56 124 ASN A N 1
ATOM 1019 C CA . ASN A 1 124 ? 14.718 4.028 -27.311 1.00 87.56 124 ASN A CA 1
ATOM 1020 C C . ASN A 1 124 ? 14.320 5.226 -26.447 1.00 87.56 124 ASN A C 1
ATOM 1022 O O . ASN A 1 124 ? 13.819 5.042 -25.339 1.00 87.56 124 ASN A O 1
ATOM 1026 N N . LEU A 1 125 ? 14.467 6.446 -26.968 1.00 90.31 125 LEU A N 1
ATOM 1027 C CA . LEU A 1 125 ? 14.006 7.650 -26.285 1.00 90.31 125 LEU A CA 1
ATOM 1028 C C . LEU A 1 125 ? 12.491 7.597 -26.038 1.00 90.31 125 LEU A C 1
ATOM 1030 O O . LEU A 1 125 ? 12.055 7.904 -24.929 1.00 90.31 125 LEU A O 1
ATOM 1034 N N . LEU A 1 126 ? 11.689 7.140 -27.003 1.00 90.50 126 LEU A N 1
ATOM 1035 C CA . LEU A 1 126 ? 10.246 6.950 -26.810 1.00 90.50 126 LEU A CA 1
ATOM 1036 C C . LEU A 1 126 ? 9.930 5.898 -25.739 1.00 90.50 126 LEU A C 1
ATOM 1038 O O . LEU A 1 126 ? 9.075 6.138 -24.884 1.00 90.50 126 LEU A O 1
ATOM 1042 N N . VAL A 1 127 ? 10.620 4.755 -25.745 1.00 88.12 127 VAL A N 1
ATOM 1043 C CA . VAL A 1 127 ? 10.405 3.675 -24.764 1.00 88.12 127 VAL A CA 1
ATOM 1044 C C . VAL A 1 127 ? 10.746 4.142 -23.349 1.00 88.12 127 VAL A C 1
ATOM 1046 O O . VAL A 1 127 ? 9.935 3.970 -22.435 1.00 88.12 127 VAL A O 1
ATOM 1049 N N . VAL A 1 128 ? 11.901 4.787 -23.169 1.00 87.94 128 VAL A N 1
ATOM 1050 C CA . VAL A 1 128 ? 12.343 5.310 -21.869 1.00 87.94 128 VAL A CA 1
ATOM 1051 C C . VAL A 1 128 ? 11.381 6.385 -21.360 1.00 87.94 128 VAL A C 1
ATOM 1053 O O . VAL A 1 128 ? 10.936 6.309 -20.216 1.00 87.94 128 VAL A O 1
ATOM 1056 N N . ASN A 1 129 ? 10.990 7.344 -22.204 1.00 90.12 129 ASN A N 1
ATOM 1057 C CA . ASN A 1 129 ? 10.054 8.396 -21.799 1.00 90.12 129 ASN A CA 1
ATOM 1058 C C . ASN A 1 129 ? 8.660 7.847 -21.481 1.00 90.12 129 ASN A C 1
ATOM 1060 O O . ASN A 1 129 ? 8.043 8.290 -20.516 1.00 90.12 129 ASN A O 1
ATOM 1064 N N . THR A 1 130 ? 8.180 6.844 -22.222 1.00 89.69 130 THR A N 1
ATOM 1065 C CA . THR A 1 130 ? 6.899 6.180 -21.927 1.00 89.69 130 THR A CA 1
ATOM 1066 C C . THR A 1 130 ? 6.942 5.477 -20.571 1.00 89.69 130 THR A C 1
ATOM 1068 O O . THR A 1 130 ? 6.004 5.593 -19.778 1.00 89.69 130 THR A O 1
ATOM 1071 N N . ALA A 1 131 ? 8.038 4.775 -20.265 1.00 86.38 131 ALA A N 1
ATOM 1072 C CA . ALA A 1 131 ? 8.216 4.112 -18.976 1.00 86.38 131 ALA A CA 1
ATOM 1073 C C . ALA A 1 131 ? 8.223 5.119 -17.811 1.00 86.38 131 ALA A C 1
ATOM 1075 O O . ALA A 1 131 ? 7.548 4.892 -16.803 1.00 86.38 131 ALA A O 1
ATOM 1076 N N . THR A 1 132 ? 8.918 6.248 -17.978 1.00 88.94 132 THR A N 1
ATOM 1077 C CA . THR A 1 132 ? 8.948 7.347 -17.001 1.00 88.94 132 THR A CA 1
ATOM 1078 C C . THR A 1 132 ? 7.577 8.004 -16.839 1.00 88.94 132 THR A C 1
ATOM 1080 O O . THR A 1 132 ? 7.123 8.198 -15.714 1.00 88.94 132 THR A O 1
ATOM 1083 N N . PHE A 1 133 ? 6.875 8.283 -17.942 1.00 91.69 133 PHE A N 1
ATOM 1084 C CA . PHE A 1 133 ? 5.558 8.926 -17.939 1.00 91.69 133 PHE A CA 1
ATOM 1085 C C . PHE A 1 133 ? 4.500 8.102 -17.195 1.00 91.69 133 PHE A C 1
ATOM 1087 O O . PHE A 1 133 ? 3.716 8.636 -16.411 1.00 91.69 133 PHE A O 1
ATOM 1094 N N . LEU A 1 134 ? 4.480 6.781 -17.398 1.00 90.81 134 LEU A N 1
ATOM 1095 C CA . LEU A 1 134 ? 3.490 5.912 -16.752 1.00 90.81 134 LEU A CA 1
ATOM 1096 C C . LEU A 1 134 ? 3.706 5.791 -15.235 1.00 90.81 134 LEU A C 1
ATOM 1098 O O . LEU A 1 134 ? 2.737 5.575 -14.492 1.00 90.81 134 LEU A O 1
ATOM 1102 N N . ASN A 1 135 ? 4.953 5.965 -14.786 1.00 91.06 135 ASN A N 1
ATOM 1103 C CA . ASN A 1 135 ? 5.368 6.030 -13.388 1.00 91.06 135 ASN A CA 1
ATOM 1104 C C . ASN A 1 135 ? 4.762 4.914 -12.513 1.00 91.06 135 ASN A C 1
ATOM 1106 O O . ASN A 1 135 ? 4.197 5.153 -11.444 1.00 91.06 135 ASN A O 1
ATOM 1110 N N . TYR A 1 136 ? 4.819 3.664 -12.990 1.00 92.38 136 TYR A N 1
ATOM 1111 C CA . TYR A 1 136 ? 4.218 2.535 -12.271 1.00 92.38 136 TYR A CA 1
ATOM 1112 C C . TYR A 1 136 ? 4.929 2.196 -10.959 1.00 92.38 136 TYR A C 1
ATOM 1114 O O . TYR A 1 136 ? 4.301 1.582 -10.101 1.00 92.38 136 TYR A O 1
ATOM 1122 N N . GLY A 1 137 ? 6.199 2.590 -10.807 1.00 92.69 137 GLY A N 1
ATOM 1123 C CA . GLY A 1 137 ? 7.021 2.306 -9.629 1.00 92.69 137 GLY A CA 1
ATOM 1124 C C . GLY A 1 137 ? 6.380 2.797 -8.325 1.00 92.69 137 GLY A C 1
ATOM 1125 O O . GLY A 1 137 ? 5.945 1.972 -7.521 1.00 92.69 137 GLY A O 1
ATOM 1126 N N . PRO A 1 138 ? 6.239 4.120 -8.140 1.00 95.50 138 PRO A N 1
ATOM 1127 C CA . PRO A 1 138 ? 5.591 4.698 -6.964 1.00 95.50 138 PRO A CA 1
ATOM 1128 C C . PRO A 1 138 ? 4.144 4.230 -6.793 1.00 95.50 138 PRO A C 1
ATOM 1130 O O . PRO A 1 138 ? 3.729 3.912 -5.684 1.00 95.50 138 PRO A O 1
ATOM 1133 N N . LYS A 1 139 ? 3.388 4.097 -7.893 1.00 94.75 139 LYS A N 1
ATOM 1134 C CA . LYS A 1 139 ? 1.983 3.659 -7.842 1.00 94.75 139 LYS A CA 1
ATOM 1135 C C . LYS A 1 139 ? 1.832 2.274 -7.216 1.00 94.75 139 LYS A C 1
ATOM 1137 O O . LYS A 1 139 ? 1.001 2.090 -6.334 1.00 94.75 139 LYS A O 1
ATOM 1142 N N . TYR A 1 140 ? 2.628 1.286 -7.640 1.00 95.81 140 TYR A N 1
ATOM 1143 C CA . TYR A 1 140 ? 2.516 -0.056 -7.061 1.00 95.81 140 TYR A CA 1
ATOM 1144 C C . TYR A 1 140 ? 2.992 -0.084 -5.600 1.00 95.81 140 TYR A C 1
ATOM 1146 O O . TYR A 1 140 ? 2.426 -0.826 -4.800 1.00 95.81 140 TYR A O 1
ATOM 1154 N N . GLN A 1 141 ? 4.020 0.703 -5.253 1.00 96.88 141 GLN A N 1
ATOM 1155 C CA . GLN A 1 141 ? 4.517 0.813 -3.877 1.00 96.88 141 GLN A CA 1
ATOM 1156 C C . GLN A 1 141 ? 3.439 1.374 -2.950 1.00 96.88 141 GLN A C 1
ATOM 1158 O O . GLN A 1 141 ? 3.207 0.804 -1.889 1.00 96.88 141 GLN A O 1
ATOM 1163 N N . GLN A 1 142 ? 2.723 2.407 -3.400 1.00 97.00 142 GLN A N 1
ATOM 1164 C CA . GLN A 1 142 ? 1.606 2.991 -2.668 1.00 97.00 142 GLN A CA 1
ATOM 1165 C C . GLN A 1 142 ? 0.515 1.947 -2.385 1.00 97.00 142 GLN A C 1
ATOM 1167 O O . GLN A 1 142 ? 0.074 1.822 -1.248 1.00 97.00 142 GLN A O 1
ATOM 1172 N N . HIS A 1 143 ? 0.117 1.129 -3.369 1.00 97.56 143 HIS A N 1
ATOM 1173 C CA . HIS A 1 143 ? -0.864 0.065 -3.113 1.00 97.56 143 HIS A CA 1
ATOM 1174 C C . HIS A 1 143 ? -0.372 -0.968 -2.084 1.00 97.56 143 HIS A C 1
ATOM 1176 O O . HIS A 1 143 ? -1.166 -1.366 -1.240 1.00 97.56 143 HIS A O 1
ATOM 1182 N N . PHE A 1 144 ? 0.906 -1.368 -2.099 1.00 98.12 144 PHE A N 1
ATOM 1183 C CA . PHE A 1 144 ? 1.450 -2.284 -1.081 1.00 98.12 144 PHE A CA 1
ATOM 1184 C C . PHE A 1 144 ? 1.528 -1.651 0.314 1.00 98.12 144 PHE A C 1
ATOM 1186 O O . PHE A 1 144 ? 1.328 -2.332 1.317 1.00 98.12 144 PHE A O 1
ATOM 1193 N N . GLU A 1 145 ? 1.793 -0.349 0.393 1.00 97.81 145 GLU A N 1
ATOM 1194 C CA . GLU A 1 145 ? 1.752 0.376 1.660 1.00 97.81 145 GLU A CA 1
ATOM 1195 C C . GLU A 1 145 ? 0.334 0.379 2.247 1.00 97.81 145 GLU A C 1
ATOM 1197 O O . GLU A 1 145 ? 0.150 0.068 3.424 1.00 97.81 145 GLU A O 1
ATOM 1202 N N . PHE A 1 146 ? -0.680 0.654 1.421 1.00 98.00 146 PHE A N 1
ATOM 1203 C CA . PHE A 1 146 ? -2.080 0.609 1.846 1.00 98.00 146 PHE A CA 1
ATOM 1204 C C . PHE A 1 146 ? -2.570 -0.803 2.166 1.00 98.00 146 PHE A C 1
ATOM 1206 O O . PHE A 1 146 ? -3.283 -0.967 3.151 1.00 98.00 146 PHE A O 1
ATOM 1213 N N . GLU A 1 147 ? -2.147 -1.826 1.416 1.00 97.88 147 GLU A N 1
ATOM 1214 C CA . GLU A 1 147 ? -2.377 -3.231 1.783 1.00 97.88 147 GLU A CA 1
ATOM 1215 C C . GLU A 1 147 ? -1.908 -3.502 3.215 1.00 97.88 147 GLU A C 1
ATOM 1217 O O . GLU A 1 147 ? -2.664 -4.073 4.003 1.00 97.88 147 GLU A O 1
ATOM 1222 N N . GLY A 1 148 ? -0.692 -3.058 3.555 1.00 98.00 148 GLY A N 1
ATOM 1223 C CA . GLY A 1 148 ? -0.111 -3.224 4.884 1.00 98.00 148 GLY A CA 1
ATOM 1224 C C . GLY A 1 148 ? -0.864 -2.455 5.969 1.00 98.00 148 GLY A C 1
ATOM 1225 O O . GLY A 1 148 ? -1.093 -2.996 7.047 1.00 98.00 148 GLY A O 1
ATOM 1226 N N . ARG A 1 149 ? -1.300 -1.221 5.691 1.00 98.25 149 ARG A N 1
ATOM 1227 C CA . ARG A 1 149 ? -2.092 -0.416 6.639 1.00 98.25 149 ARG A CA 1
ATOM 1228 C C . ARG A 1 149 ? -3.465 -1.036 6.917 1.00 98.25 149 ARG A C 1
ATOM 1230 O O . ARG A 1 149 ? -3.849 -1.140 8.078 1.00 98.25 149 ARG A O 1
ATOM 1237 N N . TRP A 1 150 ? -4.167 -1.497 5.881 1.00 98.31 150 TRP A N 1
ATOM 1238 C CA . TRP A 1 150 ? -5.444 -2.206 6.027 1.00 98.31 150 TRP A CA 1
ATOM 1239 C C . TRP A 1 150 ? -5.278 -3.553 6.739 1.00 98.31 150 TRP A C 1
ATOM 1241 O O . TRP A 1 150 ? -6.073 -3.888 7.613 1.00 98.31 150 TRP A O 1
ATOM 1251 N N . ALA A 1 151 ? -4.219 -4.304 6.421 1.00 98.38 151 ALA A N 1
ATOM 1252 C CA . ALA A 1 151 ? -3.907 -5.556 7.108 1.00 98.38 151 ALA A CA 1
ATOM 1253 C C . ALA A 1 151 ? -3.600 -5.327 8.593 1.00 98.38 151 ALA A C 1
ATOM 1255 O O . ALA A 1 151 ? -4.063 -6.093 9.433 1.00 98.38 151 ALA A O 1
ATOM 1256 N N . LYS A 1 152 ? -2.857 -4.262 8.920 1.00 98.38 152 LYS A N 1
ATOM 1257 C CA . LYS A 1 152 ? -2.579 -3.881 10.305 1.00 98.38 152 LYS A CA 1
ATOM 1258 C C . LYS A 1 152 ? -3.871 -3.563 11.058 1.00 98.38 152 LYS A C 1
ATOM 1260 O O . LYS A 1 152 ? -4.099 -4.156 12.100 1.00 98.38 152 LYS A O 1
ATOM 1265 N N . LEU A 1 153 ? -4.743 -2.725 10.490 1.00 98.31 153 LEU A N 1
ATOM 1266 C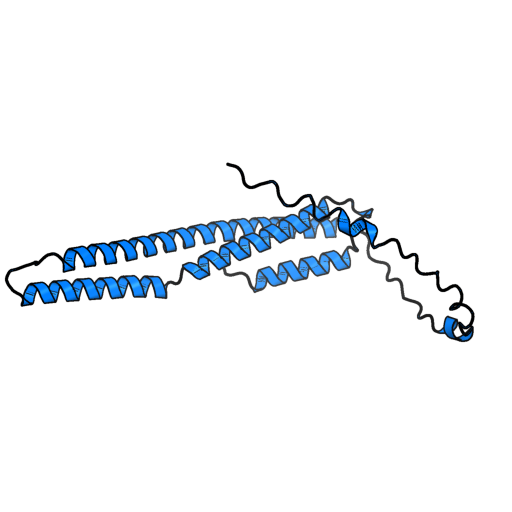 CA . LEU A 1 153 ? -6.046 -2.415 11.086 1.00 98.31 153 LEU A CA 1
ATOM 1267 C C . LEU A 1 153 ? -6.859 -3.687 11.379 1.00 98.31 153 LEU A C 1
ATOM 1269 O O . LEU A 1 153 ? -7.429 -3.824 12.456 1.00 98.31 153 LEU A O 1
ATOM 1273 N N . ALA A 1 154 ? -6.883 -4.633 10.438 1.00 98.56 154 ALA A N 1
ATOM 1274 C CA . ALA A 1 154 ? -7.572 -5.906 10.623 1.00 98.56 154 ALA A CA 1
ATOM 1275 C C . ALA A 1 154 ? -6.966 -6.747 11.763 1.00 98.56 154 ALA A C 1
ATOM 1277 O O . ALA A 1 154 ? -7.703 -7.381 12.516 1.00 98.56 154 ALA A O 1
ATOM 1278 N N . VAL A 1 155 ? -5.638 -6.766 11.905 1.00 98.56 155 VAL A N 1
ATOM 1279 C CA . VAL A 1 155 ? -4.958 -7.457 13.014 1.00 98.56 155 VAL A CA 1
ATOM 1280 C C . VAL A 1 155 ? -5.278 -6.790 14.350 1.00 98.56 155 VAL A C 1
ATOM 1282 O O . VAL A 1 155 ? -5.669 -7.496 15.275 1.00 98.56 155 VAL A O 1
ATOM 1285 N N . ASP A 1 156 ? -5.195 -5.462 14.422 1.00 98.31 156 ASP A N 1
ATOM 1286 C CA . ASP A 1 156 ? -5.456 -4.694 15.643 1.00 98.31 156 ASP A CA 1
ATOM 1287 C C . ASP A 1 156 ? -6.908 -4.925 16.132 1.00 98.31 156 ASP A C 1
ATOM 1289 O O . ASP A 1 156 ? -7.143 -5.212 17.308 1.00 98.31 156 ASP A O 1
ATOM 1293 N N . ILE A 1 157 ? -7.892 -4.932 15.217 1.00 98.12 157 ILE A N 1
ATOM 1294 C CA . ILE A 1 157 ? -9.294 -5.257 15.548 1.00 98.12 157 ILE A CA 1
ATOM 1295 C C . ILE A 1 157 ? -9.437 -6.710 16.028 1.00 98.12 157 ILE A C 1
ATOM 1297 O O . ILE A 1 157 ? -10.162 -6.971 16.988 1.00 98.12 157 ILE A O 1
ATOM 1301 N N . LYS A 1 158 ? -8.763 -7.676 15.388 1.00 98.31 158 LYS A N 1
ATOM 1302 C CA . LYS A 1 158 ? -8.808 -9.086 15.818 1.00 98.31 158 LYS A CA 1
ATOM 1303 C C . LYS A 1 158 ? -8.212 -9.282 17.206 1.00 98.31 158 LYS A C 1
ATOM 1305 O O . LYS A 1 158 ? -8.766 -10.050 17.984 1.00 98.31 158 LYS A O 1
ATOM 1310 N N . GLU A 1 159 ? -7.102 -8.616 17.506 1.00 98.06 159 GLU A N 1
ATOM 1311 C CA . GLU A 1 159 ? -6.457 -8.666 18.820 1.00 98.06 159 GLU A CA 1
ATOM 1312 C C . GLU A 1 159 ? -7.378 -8.096 19.906 1.00 98.06 159 GLU A C 1
ATOM 1314 O O . GLU A 1 159 ? -7.575 -8.719 20.953 1.00 98.06 159 GLU A O 1
ATOM 1319 N N . LEU A 1 160 ? -8.033 -6.969 19.617 1.00 97.00 160 LEU A N 1
ATOM 1320 C CA . LEU A 1 160 ? -9.035 -6.387 20.504 1.00 97.00 160 LEU A CA 1
ATOM 1321 C C . LEU A 1 160 ? -10.219 -7.340 20.739 1.00 97.00 160 LEU A C 1
ATOM 1323 O O . LEU A 1 160 ? -10.613 -7.554 21.884 1.00 97.00 160 LEU A O 1
ATOM 1327 N N . LEU A 1 161 ? -10.776 -7.930 19.676 1.00 96.69 161 LEU A N 1
ATOM 1328 C CA . LEU A 1 161 ? -11.905 -8.864 19.770 1.00 96.69 161 LEU A CA 1
ATOM 1329 C C . LEU A 1 161 ? -11.530 -10.187 20.458 1.00 96.69 161 LEU A C 1
ATOM 1331 O O . LEU A 1 161 ? -12.393 -10.818 21.062 1.00 96.69 161 LEU A O 1
ATOM 1335 N N . ALA A 1 162 ? -10.261 -10.598 20.395 1.00 97.56 162 ALA A N 1
ATOM 1336 C CA . ALA A 1 162 ? -9.753 -11.778 21.094 1.00 97.56 162 ALA A CA 1
ATOM 1337 C C . ALA A 1 162 ? -9.560 -11.553 22.603 1.00 97.56 162 ALA A C 1
ATOM 1339 O O . ALA A 1 162 ? -9.498 -12.521 23.356 1.00 97.56 162 ALA A O 1
ATOM 1340 N N . THR A 1 163 ? -9.457 -10.297 23.042 1.00 96.56 163 THR A N 1
ATOM 1341 C CA . THR A 1 163 ? -9.397 -9.940 24.465 1.00 96.56 163 THR A CA 1
ATOM 1342 C C . THR A 1 163 ? -10.797 -10.039 25.071 1.00 96.56 163 THR A C 1
ATOM 1344 O O . THR A 1 163 ? -11.757 -9.588 24.443 1.00 96.56 163 THR A O 1
ATOM 1347 N N . ASP A 1 164 ? -10.942 -10.591 26.280 1.00 95.44 164 ASP A N 1
ATOM 1348 C CA . ASP A 1 164 ? -12.248 -10.646 26.954 1.00 95.44 164 ASP A CA 1
ATOM 1349 C C . ASP A 1 164 ? -12.790 -9.235 27.216 1.00 95.44 164 ASP A C 1
ATOM 1351 O O . ASP A 1 164 ? -12.036 -8.307 27.519 1.00 95.44 164 ASP A O 1
ATOM 1355 N N . SER A 1 165 ? -14.111 -9.064 27.127 1.00 92.38 165 SER A N 1
ATOM 1356 C CA . SER A 1 165 ? -14.773 -7.752 27.206 1.00 92.38 165 SER A CA 1
ATOM 1357 C C . SER A 1 165 ? -14.457 -6.962 28.480 1.00 92.38 165 SER A C 1
ATOM 1359 O O . SER A 1 165 ? -14.469 -5.736 28.448 1.00 92.38 165 SER A O 1
ATOM 1361 N N . GLU A 1 166 ? -14.165 -7.651 29.585 1.00 91.31 166 GLU A N 1
ATOM 1362 C CA . GLU A 1 166 ? -13.846 -7.057 30.892 1.00 91.31 166 GLU A CA 1
ATOM 1363 C C . GLU A 1 166 ? -12.465 -6.381 30.933 1.00 91.31 166 GLU A C 1
ATOM 1365 O O . GLU A 1 166 ? -12.248 -5.480 31.740 1.00 91.31 166 GLU A O 1
ATOM 1370 N N . TYR A 1 167 ? -11.538 -6.793 30.060 1.00 93.62 167 TYR A N 1
ATOM 1371 C CA . TYR A 1 167 ? -10.166 -6.271 30.008 1.00 93.62 167 TYR A CA 1
ATOM 1372 C C . TYR A 1 167 ? -9.933 -5.284 28.863 1.00 93.62 167 TYR A C 1
ATOM 1374 O O . TYR A 1 167 ? -8.830 -4.752 28.715 1.00 93.62 167 TYR A O 1
ATOM 1382 N N . ARG A 1 168 ? -10.945 -5.040 28.028 1.00 93.06 168 ARG A N 1
ATOM 1383 C CA . ARG A 1 168 ? -10.846 -4.087 26.920 1.00 93.06 168 ARG A CA 1
ATOM 1384 C C . ARG A 1 168 ? -10.890 -2.654 27.440 1.00 93.06 168 ARG A C 1
ATOM 1386 O O . ARG A 1 168 ? -11.532 -2.348 28.442 1.00 93.06 168 ARG A O 1
ATOM 1393 N N . SER A 1 169 ? -10.255 -1.750 26.701 1.00 92.06 169 SER A N 1
ATOM 1394 C CA . SER A 1 169 ? -10.426 -0.312 26.900 1.00 92.06 169 SER A CA 1
ATOM 1395 C C . SER A 1 169 ? -11.890 0.109 26.754 1.00 92.06 169 SER A C 1
ATOM 1397 O O . SER A 1 169 ? -12.698 -0.591 26.138 1.00 92.06 169 SER A O 1
ATOM 1399 N N . ALA A 1 170 ? -12.210 1.294 27.279 1.00 92.88 170 ALA A N 1
ATOM 1400 C CA . ALA A 1 170 ? -13.505 1.947 27.128 1.00 92.88 170 ALA A CA 1
ATOM 1401 C C . ALA A 1 170 ? -14.053 1.816 25.702 1.00 92.88 170 ALA A C 1
ATOM 1403 O O . ALA A 1 170 ? -13.374 2.184 24.731 1.00 92.88 170 ALA A O 1
ATOM 1404 N N . LYS A 1 171 ? -15.286 1.323 25.568 1.00 94.25 171 LYS A N 1
ATOM 1405 C CA . LYS A 1 171 ? -15.917 1.078 24.268 1.00 94.25 171 LYS A CA 1
ATOM 1406 C C . LYS A 1 171 ? -15.921 2.336 23.398 1.00 94.25 171 LYS A C 1
ATOM 1408 O O . LYS A 1 171 ? -15.456 2.293 22.263 1.00 94.25 171 LYS A O 1
ATOM 1413 N N . ASP A 1 172 ? -16.406 3.455 23.935 1.00 94.06 172 ASP A N 1
ATOM 1414 C CA . ASP A 1 172 ? -16.596 4.694 23.168 1.00 94.06 172 ASP A CA 1
ATOM 1415 C C . ASP A 1 172 ? -15.275 5.255 22.643 1.00 94.06 172 ASP A C 1
ATOM 1417 O O . ASP A 1 172 ? -15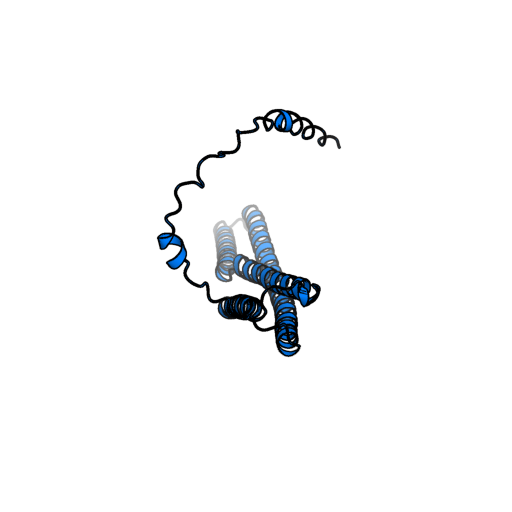.173 5.626 21.473 1.00 94.06 172 ASP A O 1
ATOM 1421 N N . ARG A 1 173 ? -14.236 5.240 23.484 1.00 93.88 173 ARG A N 1
ATOM 1422 C CA . ARG A 1 173 ? -12.882 5.648 23.096 1.00 93.88 173 ARG A CA 1
ATOM 1423 C C . ARG A 1 173 ? -12.346 4.767 21.975 1.00 93.88 173 ARG A C 1
ATOM 1425 O O . ARG A 1 173 ? -11.850 5.277 20.976 1.00 93.88 173 ARG A O 1
ATOM 1432 N N . THR A 1 174 ? -12.478 3.455 22.140 1.00 95.62 174 THR A N 1
ATOM 1433 C CA . THR A 1 174 ? -11.967 2.471 21.185 1.00 95.62 174 THR A CA 1
ATOM 1434 C C . THR A 1 174 ? -12.674 2.616 19.838 1.00 95.62 174 THR A C 1
ATOM 1436 O O . THR A 1 174 ? -12.030 2.750 18.803 1.00 95.62 174 THR A O 1
ATOM 1439 N N . LEU A 1 175 ? -14.008 2.681 19.830 1.00 96.56 175 LEU A N 1
ATOM 1440 C CA . LEU A 1 175 ? -14.781 2.860 18.600 1.00 96.56 175 LEU A CA 1
ATOM 1441 C C . LEU A 1 175 ? -14.483 4.195 17.910 1.00 96.56 175 LEU A C 1
ATOM 1443 O O . LEU A 1 175 ? -14.432 4.231 16.682 1.00 96.56 175 LEU A O 1
ATOM 1447 N N . ALA A 1 176 ? -14.276 5.277 18.664 1.00 96.69 176 ALA A N 1
ATOM 1448 C CA . ALA A 1 176 ? -13.893 6.566 18.097 1.00 96.69 176 ALA A CA 1
ATOM 1449 C C . ALA A 1 176 ? -12.520 6.501 17.408 1.00 96.69 176 ALA A C 1
ATOM 1451 O O . ALA A 1 176 ? -12.394 6.960 16.273 1.00 96.69 176 ALA A O 1
ATOM 1452 N N . GLU A 1 177 ? -11.534 5.869 18.048 1.00 96.88 177 GLU A N 1
ATOM 1453 C CA . GLU A 1 177 ? -10.186 5.683 17.501 1.00 96.88 177 GLU A CA 1
ATOM 1454 C C . GLU A 1 177 ? -10.205 4.856 16.208 1.00 96.88 177 GLU A C 1
ATOM 1456 O O . GLU A 1 177 ? -9.717 5.301 15.167 1.00 96.88 177 GLU A O 1
ATOM 1461 N N . TYR A 1 178 ? -10.851 3.687 16.222 1.00 97.56 178 TYR A N 1
ATOM 1462 C CA . TYR A 1 178 ? -10.947 2.841 15.030 1.00 97.56 178 TYR A CA 1
ATOM 1463 C C . TYR A 1 178 ? -11.753 3.500 13.908 1.00 97.56 178 TYR A C 1
ATOM 1465 O O . TYR A 1 178 ? -11.388 3.362 12.739 1.00 97.56 178 TYR A O 1
ATOM 1473 N N . LYS A 1 179 ? -12.797 4.272 14.235 1.00 97.94 179 LYS A N 1
ATOM 1474 C CA . LYS A 1 179 ? -13.556 5.055 13.250 1.00 97.94 179 LYS A CA 1
ATOM 1475 C C . LYS A 1 179 ? -12.686 6.112 12.577 1.00 97.94 179 LYS A C 1
ATOM 1477 O O . LYS A 1 179 ? -12.796 6.299 11.366 1.00 97.94 179 LYS A O 1
ATOM 1482 N N . GLU A 1 180 ? -11.845 6.802 13.342 1.00 97.94 180 GLU A N 1
ATOM 1483 C CA . GLU A 1 180 ? -10.920 7.800 12.808 1.00 97.94 180 GLU A CA 1
ATOM 1484 C C . GLU A 1 180 ? -9.883 7.149 11.892 1.00 97.94 180 GLU A C 1
ATOM 1486 O O . GLU A 1 180 ? -9.707 7.596 10.758 1.00 97.94 180 GLU A O 1
ATOM 1491 N N . ILE A 1 181 ? -9.251 6.056 12.332 1.00 97.75 181 ILE A N 1
ATOM 1492 C CA . ILE A 1 181 ? -8.261 5.325 11.528 1.00 97.75 181 ILE A CA 1
ATOM 1493 C C . ILE A 1 181 ? -8.902 4.805 10.238 1.00 97.75 181 ILE A C 1
ATOM 1495 O O . ILE A 1 181 ? -8.363 5.023 9.150 1.00 97.75 181 ILE A O 1
ATOM 1499 N N . PHE A 1 182 ? -10.063 4.156 10.344 1.00 97.75 182 PHE A N 1
ATOM 1500 C CA . PHE A 1 182 ? -10.800 3.619 9.204 1.00 97.75 182 PHE A CA 1
ATOM 1501 C C . PHE A 1 182 ? -11.194 4.727 8.219 1.00 97.75 182 PHE A C 1
ATOM 1503 O O . PHE A 1 182 ? -10.929 4.619 7.021 1.00 97.75 182 PHE A O 1
ATOM 1510 N N . GLY A 1 183 ? -11.771 5.823 8.723 1.00 97.31 183 GLY A N 1
ATOM 1511 C CA . GLY A 1 183 ? -12.172 6.969 7.911 1.00 97.31 183 GLY A CA 1
ATOM 1512 C C . GLY A 1 183 ? -10.985 7.651 7.234 1.00 97.31 183 GLY A C 1
ATOM 1513 O O . GLY A 1 183 ? -11.055 7.975 6.049 1.00 97.31 183 GLY A O 1
ATOM 1514 N N . ASN A 1 184 ? -9.868 7.811 7.947 1.00 97.69 184 ASN A N 1
ATOM 1515 C CA . ASN A 1 184 ? -8.637 8.357 7.388 1.00 97.69 184 ASN A CA 1
ATOM 1516 C C . ASN A 1 184 ? -8.134 7.477 6.241 1.00 97.69 184 ASN A C 1
ATOM 1518 O O . ASN A 1 184 ? -7.976 7.974 5.127 1.00 97.69 184 ASN A O 1
ATOM 1522 N N . LEU A 1 185 ? -7.981 6.165 6.469 1.00 97.12 185 LEU A N 1
ATOM 1523 C CA . LEU A 1 185 ? -7.558 5.226 5.428 1.00 97.12 185 LEU A CA 1
ATOM 1524 C C . LEU A 1 185 ? -8.481 5.272 4.211 1.00 97.12 185 LEU A C 1
ATOM 1526 O O . LEU A 1 185 ? -7.988 5.281 3.088 1.00 97.12 185 LEU A O 1
ATOM 1530 N N . GLN A 1 186 ? -9.794 5.364 4.407 1.00 96.12 186 GLN A N 1
ATOM 1531 C CA . GLN A 1 186 ? -10.743 5.461 3.303 1.00 96.12 186 GLN A CA 1
ATOM 1532 C C . GLN A 1 186 ? -10.574 6.746 2.476 1.00 96.12 186 GLN A C 1
ATOM 1534 O O . GLN A 1 186 ? -10.712 6.692 1.257 1.00 96.12 186 GLN A O 1
ATOM 1539 N N . MET A 1 187 ? -10.258 7.880 3.107 1.00 95.75 187 MET A N 1
ATOM 1540 C CA . MET A 1 187 ? -10.076 9.161 2.413 1.00 95.75 187 MET A CA 1
ATOM 1541 C C . MET A 1 187 ? -8.764 9.245 1.630 1.00 95.75 187 MET A C 1
ATOM 1543 O O . MET A 1 187 ? -8.738 9.812 0.541 1.00 95.75 187 MET A O 1
ATOM 1547 N N . ILE A 1 188 ? -7.667 8.722 2.185 1.00 96.31 188 ILE A N 1
ATOM 1548 C CA . ILE A 1 188 ? -6.328 8.877 1.589 1.00 96.31 188 ILE A CA 1
ATOM 1549 C C . ILE A 1 188 ? -5.952 7.737 0.633 1.00 96.31 188 ILE A C 1
ATOM 1551 O O . ILE A 1 188 ? -4.951 7.835 -0.081 1.00 96.31 188 ILE A O 1
ATOM 1555 N N . SER A 1 189 ? -6.693 6.628 0.667 1.00 92.75 189 SER A N 1
ATOM 1556 C CA . SER A 1 189 ? -6.358 5.434 -0.101 1.00 92.75 189 SER A CA 1
ATOM 1557 C C . SER A 1 189 ? -6.555 5.664 -1.603 1.00 92.75 189 SER A C 1
ATOM 1559 O O . SER A 1 189 ? -7.603 6.165 -2.010 1.00 92.75 189 SER A O 1
ATOM 1561 N N . PRO A 1 190 ? -5.587 5.273 -2.456 1.00 93.00 190 PRO A N 1
ATOM 1562 C CA . PRO A 1 190 ? -5.767 5.337 -3.897 1.00 93.00 190 PRO A CA 1
ATOM 1563 C C . PRO A 1 190 ? -6.875 4.377 -4.338 1.00 93.00 190 PRO A C 1
ATOM 1565 O O . PRO A 1 190 ? -7.037 3.295 -3.767 1.00 93.00 190 PRO A O 1
ATOM 1568 N N . GLU A 1 191 ? -7.600 4.759 -5.388 1.00 90.31 191 GLU A N 1
ATOM 1569 C CA . GLU A 1 191 ? -8.646 3.924 -5.979 1.00 90.31 191 GLU A CA 1
ATOM 1570 C C . GLU A 1 191 ? -8.084 2.585 -6.470 1.00 90.31 191 GLU A C 1
ATOM 1572 O O . GLU A 1 191 ? -7.023 2.519 -7.109 1.00 90.31 191 GLU A O 1
ATOM 1577 N N . VAL A 1 192 ? -8.804 1.506 -6.157 1.00 84.44 192 VAL A N 1
ATOM 1578 C CA . VAL A 1 192 ? -8.371 0.129 -6.420 1.00 84.44 192 VAL A CA 1
ATOM 1579 C C . VAL A 1 192 ? -8.847 -0.388 -7.766 1.00 84.44 192 VAL A C 1
ATOM 1581 O O . VAL A 1 192 ? -9.974 -0.075 -8.189 1.00 84.44 192 VAL A O 1
#

Foldseek 3Di:
DDDDDPDPPPVVVVVVPPPPPDPDPPPDPPDDDPVVVVPPPPPPPPPFDADDPVLLVVLVVLLVVLLVLLVVLVVVLVVLVVVLVVLVVVLVVLVVVLVVLLVDQPDPPPVVSVVVNVVSVVVSVVSVVVSVVVVSPVVSVLSNVLSVLSVVLSVVSVVQVPDPRVPHPRSVVVSVVSCVSSVVSVVPRDDD

Sequence (192 aa):
MSTVRRQSTRLRDREHQLGRVLPAPQSVIEHLDPDALDTLETVQVSQEAPWDQKGEELLLLWLDDAEKRSKEHSKKGYQLKRRYRFLGITSILTAAILFFVSAIHFSDDEYRDDIAKRTFTFINLLVVNTATFLNYGPKYQQHFEFEGRWAKLAVDIKELLATDSEYRSAKDRTLAEYKEIFGNLQMISPEV

Secondary structure (DSSP, 8-state):
-----SSTTSSSTTGGG----PPP-TTSSTT--GGGSTT--------PPPP-HHHHHHHHHHHHHHHHHHHHHHHHHHHHHHHHHHHHHHHHHHHHHHHHHHHS---S-HHHHHHHHHHHHHHHHHHHHHHHHH-HHHHHHHHHHHHHHHHHHHHHHHHHHHS-TTTS--HHHHHHHHHHHHHHHHHHSPP-